Protein AF-A0A9D7HN03-F1 (afdb_monomer_lite)

pLDDT: mean 80.3, std 15.41, range [34.41, 98.56]

Secondary structure (DSSP, 8-state):
-----------PPPSS---GGG--S-HHHHHHHHHHHHHHHHHHHHHHTT--HHHHHHHHHHHHHHHHHHHHHHHHHHHHTT--HHHHHHHHHHHHHHHHHHHHHHHHHTT-HHHHHHHHHHHHHHHHHHHIIIIIHHHHHHHHHHHTT--HHHHHHHHHHS--HHHHHHHHHHHHHHHHHHHHHHHHHHHHHHHHHHHHHHHHHHHHHHHHHHHHHHHHHHHHHHHHHHHHHHHHHHHHHHHHHHHHHHHHHHHHHHHTSPPPHHHHHHHHHHHHHHHHHHHHTTTT-S-HHHHHHHHHHHHHHHHHHHHH-

Organism: NCBI:txid2899263

Structure (mmCIF, N/CA/C/O backbone):
data_AF-A0A9D7HN03-F1
#
_entry.id   AF-A0A9D7HN03-F1
#
loop_
_atom_site.group_PDB
_atom_site.id
_atom_site.type_symbol
_atom_site.label_atom_id
_atom_site.label_alt_id
_atom_site.label_comp_id
_atom_site.label_asym_id
_atom_site.label_entity_id
_atom_site.label_seq_id
_atom_site.pdbx_PDB_ins_code
_atom_site.Cartn_x
_atom_site.Cartn_y
_atom_site.Cartn_z
_atom_site.occupancy
_atom_site.B_iso_or_equiv
_atom_site.auth_seq_id
_atom_site.auth_comp_id
_atom_site.auth_asym_id
_atom_site.auth_atom_id
_atom_site.pdbx_PDB_model_num
ATOM 1 N N . MET A 1 1 ? -42.112 -11.443 -7.209 1.00 35.66 1 MET A N 1
ATOM 2 C CA . MET A 1 1 ? -41.320 -10.958 -8.358 1.00 35.66 1 MET A CA 1
ATOM 3 C C . MET A 1 1 ? -40.050 -10.362 -7.799 1.00 35.66 1 MET A C 1
ATOM 5 O O . MET A 1 1 ? -40.127 -9.492 -6.946 1.00 35.66 1 MET A O 1
ATOM 9 N N . ASN A 1 2 ? -38.929 -10.961 -8.185 1.00 34.41 2 ASN A N 1
ATOM 10 C CA . ASN A 1 2 ? -37.586 -10.721 -7.679 1.00 34.41 2 ASN A CA 1
ATOM 11 C C . ASN A 1 2 ? -37.037 -9.453 -8.351 1.00 34.41 2 ASN A C 1
ATOM 13 O O . ASN A 1 2 ? -36.753 -9.482 -9.546 1.00 34.41 2 ASN A O 1
ATOM 17 N N . THR A 1 3 ? -36.929 -8.340 -7.631 1.00 37.81 3 THR A N 1
ATOM 18 C CA . THR A 1 3 ? -36.151 -7.180 -8.083 1.00 37.81 3 THR A CA 1
ATOM 19 C C . THR A 1 3 ? -34.720 -7.394 -7.618 1.00 37.81 3 THR A C 1
ATOM 21 O O . THR A 1 3 ? -34.395 -7.216 -6.447 1.00 37.81 3 THR A O 1
ATOM 24 N N . ALA A 1 4 ? -33.888 -7.859 -8.546 1.00 43.12 4 ALA A N 1
ATOM 25 C CA . ALA A 1 4 ? -32.454 -7.972 -8.364 1.00 43.12 4 ALA A CA 1
ATOM 26 C C . ALA A 1 4 ? -31.870 -6.581 -8.073 1.00 43.12 4 ALA A C 1
ATOM 28 O O . ALA A 1 4 ? -31.893 -5.703 -8.934 1.00 43.12 4 ALA A O 1
ATOM 29 N N . LEU A 1 5 ? -31.352 -6.394 -6.858 1.00 40.12 5 LEU A N 1
ATOM 30 C CA . LEU A 1 5 ? -30.328 -5.394 -6.596 1.00 40.12 5 LEU A CA 1
ATOM 31 C C . LEU A 1 5 ? -29.078 -5.845 -7.354 1.00 40.12 5 LEU A C 1
ATOM 33 O O . LEU A 1 5 ? -28.374 -6.755 -6.918 1.00 40.12 5 LEU A O 1
ATOM 37 N N . ALA A 1 6 ? -28.842 -5.245 -8.518 1.00 42.00 6 ALA A N 1
ATOM 38 C CA . ALA A 1 6 ? -27.512 -5.222 -9.096 1.00 42.00 6 ALA A CA 1
ATOM 39 C C . ALA A 1 6 ? -26.631 -4.448 -8.109 1.00 42.00 6 ALA A C 1
ATOM 41 O O . ALA A 1 6 ? -26.836 -3.256 -7.894 1.00 42.00 6 ALA A O 1
ATOM 42 N N . ALA A 1 7 ? -25.723 -5.158 -7.445 1.00 40.47 7 ALA A N 1
ATOM 43 C CA . ALA A 1 7 ? -24.644 -4.533 -6.707 1.00 40.47 7 ALA A CA 1
ATOM 44 C C . ALA A 1 7 ? -23.812 -3.742 -7.723 1.00 40.47 7 ALA A C 1
ATOM 46 O O . ALA A 1 7 ? -23.195 -4.329 -8.611 1.00 40.47 7 ALA A O 1
ATOM 47 N N . GLU A 1 8 ? -23.856 -2.416 -7.638 1.00 41.59 8 GLU A N 1
ATOM 48 C CA . GLU A 1 8 ? -22.875 -1.564 -8.294 1.00 41.59 8 GLU A CA 1
ATOM 49 C C . GLU A 1 8 ? -21.508 -1.954 -7.727 1.00 41.59 8 GLU A C 1
ATOM 51 O O . GLU A 1 8 ? -21.234 -1.787 -6.540 1.00 41.59 8 GLU A O 1
ATOM 56 N N . GLN A 1 9 ? -20.684 -2.572 -8.569 1.00 44.31 9 GLN A N 1
ATOM 57 C CA . GLN A 1 9 ? -19.290 -2.846 -8.268 1.00 44.31 9 GLN A CA 1
ATOM 58 C C . GLN A 1 9 ? -18.609 -1.479 -8.108 1.00 44.31 9 GLN A C 1
ATOM 60 O O . GLN A 1 9 ? -18.357 -0.794 -9.098 1.00 44.31 9 GLN A O 1
ATOM 65 N N . GLU A 1 10 ? -18.377 -1.034 -6.872 1.00 44.69 10 GLU A N 1
ATOM 66 C CA . GLU A 1 10 ? -17.529 0.128 -6.603 1.00 44.69 10 GLU A CA 1
ATOM 67 C C . GLU A 1 10 ? -16.172 -0.123 -7.274 1.00 44.69 10 GLU A C 1
ATOM 69 O O . GLU A 1 10 ? -15.434 -1.032 -6.892 1.00 44.69 10 GLU A O 1
ATOM 74 N N . CYS A 1 11 ? -15.862 0.644 -8.322 1.00 48.09 11 CYS A N 1
ATOM 75 C CA . CYS A 1 11 ? -14.569 0.600 -8.992 1.00 48.09 11 CYS A CA 1
ATOM 76 C C . CYS A 1 11 ? -13.528 1.182 -8.033 1.00 48.09 11 CYS A C 1
ATOM 78 O O . CYS A 1 11 ? -13.332 2.396 -7.961 1.00 48.09 11 CYS A O 1
ATOM 80 N N . VAL A 1 12 ? -12.916 0.317 -7.228 1.00 55.59 12 VAL A N 1
ATOM 81 C CA . VAL A 1 12 ? -11.896 0.720 -6.261 1.00 55.59 12 VAL A CA 1
ATOM 82 C C . VAL A 1 12 ? -10.645 1.169 -7.027 1.00 55.59 12 VAL A C 1
ATOM 84 O O . VAL A 1 12 ? -10.217 0.447 -7.926 1.00 55.59 12 VAL A O 1
ATOM 87 N N . PRO A 1 13 ? -10.049 2.332 -6.695 1.00 70.06 13 PRO A N 1
ATOM 88 C CA . PRO A 1 13 ? -8.911 2.856 -7.438 1.00 70.06 13 PRO A CA 1
ATOM 89 C C . PRO A 1 13 ? -7.694 1.927 -7.392 1.00 70.06 13 PRO A C 1
ATOM 91 O O . PRO A 1 13 ? -7.391 1.318 -6.355 1.00 70.06 13 PRO A O 1
ATOM 94 N N . ASP A 1 14 ? -6.975 1.892 -8.510 1.00 83.81 14 ASP A N 1
ATOM 95 C CA . ASP A 1 14 ? -5.692 1.214 -8.658 1.00 83.81 14 ASP A CA 1
ATOM 96 C C . ASP A 1 14 ? -4.644 1.739 -7.671 1.00 83.81 14 ASP A C 1
ATOM 98 O O . ASP A 1 14 ? -4.638 2.912 -7.288 1.00 83.81 14 ASP A O 1
ATOM 102 N N . VAL A 1 15 ? -3.730 0.857 -7.260 1.0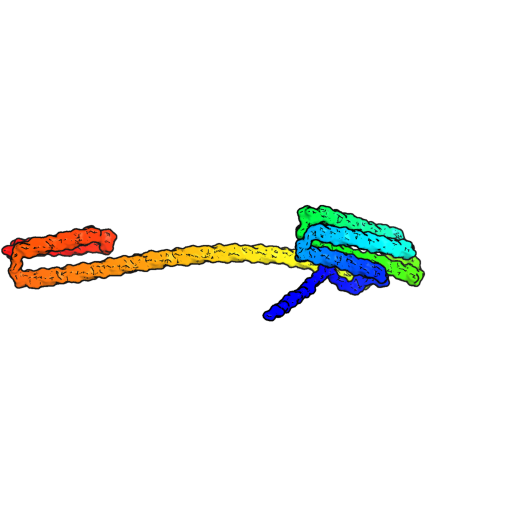0 84.00 15 VAL A N 1
ATOM 103 C CA . VAL A 1 15 ? -2.620 1.228 -6.366 1.00 84.00 15 VAL A CA 1
ATOM 104 C C . VAL A 1 15 ? -1.512 1.970 -7.114 1.00 84.00 15 VAL A C 1
ATOM 106 O O . VAL A 1 15 ? -0.826 2.799 -6.520 1.00 84.00 15 VAL A O 1
ATOM 109 N N . PHE A 1 16 ? -1.370 1.716 -8.415 1.00 86.00 16 PHE A N 1
ATOM 110 C CA . PHE A 1 16 ? -0.526 2.451 -9.344 1.00 86.00 16 PHE A CA 1
ATOM 111 C C . PHE A 1 16 ? -1.404 2.994 -10.475 1.00 86.00 16 PHE A C 1
ATOM 113 O O . PHE A 1 16 ? -1.939 2.236 -11.282 1.00 86.00 16 PHE A O 1
ATOM 120 N N . VAL A 1 17 ? -1.513 4.320 -10.567 1.00 87.56 17 VAL A N 1
ATOM 121 C CA . VAL A 1 17 ? -2.285 4.993 -11.620 1.00 87.56 17 VAL A CA 1
ATOM 122 C C . VAL A 1 17 ? -1.356 5.400 -12.763 1.00 87.56 17 VAL A C 1
ATOM 124 O O . VAL A 1 17 ? -0.452 6.220 -12.573 1.00 87.56 17 VAL A O 1
ATOM 127 N N . TRP A 1 18 ? -1.584 4.839 -13.954 1.00 87.31 18 TRP A N 1
ATOM 128 C CA . TRP A 1 18 ? -0.832 5.210 -15.153 1.00 87.31 18 TRP A CA 1
ATOM 129 C C . TRP A 1 18 ? -1.060 6.676 -15.536 1.00 87.31 18 TRP A C 1
ATOM 131 O O . TRP A 1 18 ? -2.129 7.251 -15.328 1.00 87.31 18 TRP A O 1
ATOM 141 N N . SER A 1 19 ? -0.050 7.292 -16.144 1.00 83.75 19 SER A N 1
ATOM 142 C CA . SER A 1 19 ? -0.164 8.624 -16.732 1.00 83.75 19 SER A CA 1
ATOM 143 C C . SER A 1 19 ? 0.849 8.795 -17.858 1.00 83.75 19 SER A C 1
ATOM 145 O O . SER A 1 19 ? 1.905 8.172 -17.839 1.00 83.75 19 SER A O 1
ATOM 147 N N . ALA A 1 20 ? 0.562 9.704 -18.792 1.00 82.19 20 ALA A N 1
ATOM 148 C CA . ALA A 1 20 ? 1.375 9.927 -19.992 1.00 82.19 20 ALA A CA 1
ATOM 149 C C . ALA A 1 20 ? 2.851 10.294 -19.726 1.00 82.19 20 ALA A C 1
ATOM 151 O O . ALA A 1 20 ? 3.668 10.238 -20.633 1.00 82.19 20 ALA A O 1
ATOM 152 N N . LYS A 1 21 ? 3.214 10.670 -18.492 1.00 84.06 21 LYS A N 1
ATOM 153 C CA . LYS A 1 21 ? 4.609 10.939 -18.102 1.00 84.06 21 LYS A CA 1
ATOM 154 C C . LYS A 1 21 ? 5.490 9.680 -18.077 1.00 84.06 21 LYS A C 1
ATOM 156 O O . LYS A 1 21 ? 6.704 9.813 -18.072 1.00 84.06 21 LYS A O 1
ATOM 161 N N . TYR A 1 22 ? 4.887 8.492 -18.014 1.00 83.50 22 TYR A N 1
ATOM 162 C CA . TYR A 1 22 ? 5.598 7.211 -18.031 1.00 83.50 22 TYR A CA 1
ATOM 163 C C . TYR A 1 22 ? 5.861 6.691 -19.452 1.00 83.50 22 TYR A C 1
ATOM 165 O O . TYR A 1 22 ? 6.566 5.701 -19.610 1.00 83.50 22 TYR A O 1
ATOM 173 N N . GLU A 1 23 ? 5.322 7.363 -20.473 1.00 89.31 23 GLU A N 1
ATOM 174 C CA . GLU A 1 23 ? 5.538 7.012 -21.876 1.00 89.31 23 GLU A CA 1
ATOM 175 C C . GLU A 1 23 ? 6.944 7.459 -22.300 1.00 89.31 23 GLU A C 1
ATOM 177 O O . GLU A 1 23 ? 7.292 8.644 -22.253 1.00 89.31 23 GLU A O 1
ATOM 182 N N . THR A 1 24 ? 7.764 6.501 -22.707 1.00 89.12 24 THR A N 1
ATOM 183 C CA . THR A 1 24 ? 9.130 6.684 -23.214 1.00 89.12 24 THR A CA 1
ATOM 184 C C . THR A 1 24 ? 9.140 7.073 -24.698 1.00 89.12 24 THR A C 1
ATOM 186 O O . THR A 1 24 ? 10.108 7.652 -25.212 1.00 89.12 24 THR A O 1
ATOM 189 N N . GLY A 1 25 ? 8.043 6.777 -25.404 1.00 91.56 25 GLY A N 1
ATOM 190 C CA . GLY A 1 25 ? 7.924 6.929 -26.850 1.00 91.56 25 GLY A CA 1
ATOM 191 C C . GLY A 1 25 ? 8.517 5.752 -27.628 1.00 91.56 25 GLY A C 1
ATOM 192 O O . GLY A 1 25 ? 8.661 5.850 -28.847 1.00 91.56 25 GLY A O 1
ATOM 193 N N . ILE A 1 26 ? 8.872 4.659 -26.945 1.00 95.44 26 ILE A N 1
ATOM 194 C CA . ILE A 1 26 ? 9.254 3.381 -27.545 1.00 95.44 26 ILE A CA 1
ATOM 195 C C . ILE A 1 26 ? 8.106 2.399 -27.286 1.00 95.44 26 ILE A C 1
ATOM 197 O O . ILE A 1 26 ? 7.976 1.857 -26.194 1.00 95.44 26 ILE A O 1
ATOM 201 N N . GLU A 1 27 ? 7.297 2.132 -28.315 1.00 97.12 27 GLU A N 1
ATOM 202 C CA . GLU A 1 27 ? 6.018 1.405 -28.204 1.00 97.12 27 GLU A CA 1
ATOM 203 C C . GLU A 1 27 ? 6.118 0.065 -27.453 1.00 97.12 27 GLU A C 1
ATOM 205 O O . GLU A 1 27 ? 5.260 -0.259 -26.629 1.00 97.12 27 GLU A O 1
ATOM 210 N N . ILE A 1 28 ? 7.173 -0.717 -27.708 1.00 97.75 28 ILE A N 1
ATOM 211 C CA . ILE A 1 28 ? 7.367 -2.011 -27.040 1.00 97.75 28 ILE A CA 1
ATOM 212 C C . ILE A 1 28 ? 7.681 -1.858 -25.546 1.00 97.75 28 ILE A C 1
ATOM 214 O O . ILE A 1 28 ? 7.203 -2.660 -24.748 1.00 97.75 28 ILE A O 1
ATOM 218 N N . VAL A 1 29 ? 8.443 -0.830 -25.169 1.00 98.00 29 VAL A N 1
ATOM 219 C CA . VAL A 1 29 ? 8.794 -0.534 -23.772 1.00 98.00 29 VAL A CA 1
ATOM 220 C C . VAL A 1 29 ? 7.558 -0.027 -23.038 1.00 98.00 29 VAL A C 1
ATOM 222 O O . VAL A 1 29 ? 7.212 -0.553 -21.986 1.00 98.00 29 VAL A O 1
ATOM 225 N N . ASP A 1 30 ? 6.818 0.896 -23.650 1.00 97.62 30 ASP A N 1
ATOM 226 C CA . ASP A 1 30 ? 5.596 1.457 -23.075 1.00 97.62 30 ASP A CA 1
ATOM 227 C C . ASP A 1 30 ? 4.539 0.364 -22.842 1.00 97.62 30 ASP A C 1
ATOM 229 O O . ASP A 1 30 ? 3.993 0.234 -21.746 1.00 97.62 30 ASP A O 1
ATOM 233 N N . THR A 1 31 ? 4.336 -0.524 -23.822 1.00 98.31 31 THR A N 1
ATOM 234 C CA . THR A 1 31 ? 3.460 -1.702 -23.678 1.00 98.31 31 THR A CA 1
ATOM 235 C C . THR A 1 31 ? 3.901 -2.606 -22.522 1.00 98.31 31 THR A C 1
ATOM 237 O O . THR A 1 31 ? 3.072 -3.126 -21.770 1.00 98.31 31 THR A O 1
ATOM 240 N N . GLN A 1 32 ? 5.211 -2.799 -22.353 1.00 98.50 32 GLN A N 1
ATOM 241 C CA . GLN A 1 32 ? 5.744 -3.582 -21.243 1.00 98.50 32 GLN A CA 1
ATOM 242 C C . GLN A 1 32 ? 5.532 -2.879 -19.895 1.00 98.50 32 GLN A C 1
ATOM 244 O O . GLN A 1 32 ? 5.097 -3.530 -18.947 1.00 98.50 32 GLN A O 1
ATOM 249 N N . HIS A 1 33 ? 5.726 -1.566 -19.801 1.00 98.12 33 HIS A N 1
ATOM 250 C CA . HIS A 1 33 ? 5.445 -0.812 -18.579 1.00 98.12 33 HIS A CA 1
ATOM 251 C C . HIS A 1 33 ? 3.979 -0.913 -18.143 1.00 98.12 33 HIS A C 1
ATOM 253 O O . HIS A 1 33 ? 3.719 -1.143 -16.961 1.00 98.12 33 HIS A O 1
ATOM 259 N N . HIS A 1 34 ? 3.026 -0.823 -19.079 1.00 97.44 34 HIS A N 1
ATOM 260 C CA . HIS A 1 34 ? 1.604 -1.056 -18.786 1.00 97.44 34 HIS A CA 1
ATOM 261 C C . HIS A 1 34 ? 1.381 -2.445 -18.173 1.00 97.44 34 HIS A C 1
ATOM 263 O O . HIS A 1 34 ? 0.772 -2.558 -17.112 1.00 97.44 34 HIS A O 1
ATOM 269 N N . GLY A 1 35 ? 1.964 -3.494 -18.763 1.00 97.81 35 GLY A N 1
ATOM 270 C CA . GLY A 1 35 ? 1.858 -4.854 -18.221 1.00 97.81 35 GLY A CA 1
ATOM 271 C C . GLY A 1 35 ? 2.458 -5.015 -16.816 1.00 97.81 35 GLY A C 1
ATOM 272 O O . GLY A 1 35 ? 1.900 -5.729 -15.981 1.00 97.81 35 GLY A O 1
ATOM 273 N N . LEU A 1 36 ? 3.563 -4.324 -16.510 1.00 98.12 36 LEU A N 1
ATOM 274 C CA . LEU A 1 36 ? 4.136 -4.296 -15.158 1.00 98.12 36 LEU A CA 1
ATOM 275 C C . LEU A 1 36 ? 3.196 -3.614 -14.158 1.00 98.12 36 LEU A C 1
ATOM 277 O O . LEU A 1 36 ? 2.993 -4.124 -13.052 1.00 98.12 36 LEU A O 1
ATOM 281 N N . VAL A 1 37 ? 2.605 -2.484 -14.548 1.00 95.56 37 VAL A N 1
ATOM 282 C CA . VAL A 1 37 ? 1.638 -1.745 -13.727 1.00 95.56 37 VAL A CA 1
ATOM 283 C C . VAL A 1 37 ? 0.384 -2.579 -13.469 1.00 95.56 37 VAL A C 1
ATOM 285 O O . VAL A 1 37 ? -0.048 -2.673 -12.319 1.00 95.56 37 VAL A O 1
ATOM 288 N N . ASP A 1 38 ? -0.135 -3.271 -14.481 1.00 97.06 38 ASP A N 1
ATOM 289 C CA . ASP A 1 38 ? -1.279 -4.176 -14.345 1.00 97.06 38 ASP A CA 1
ATOM 290 C C . ASP A 1 38 ? -1.000 -5.306 -13.344 1.00 97.06 38 ASP A C 1
ATOM 292 O O . ASP A 1 38 ? -1.830 -5.612 -12.481 1.00 97.06 38 ASP A O 1
ATOM 296 N N . LEU A 1 39 ? 0.194 -5.905 -13.396 1.00 97.44 39 LEU A N 1
ATOM 297 C CA . LEU A 1 39 ? 0.605 -6.943 -12.447 1.00 97.44 39 LEU A CA 1
ATOM 298 C C . LEU A 1 39 ? 0.719 -6.395 -11.017 1.00 97.44 39 LEU A C 1
ATOM 300 O O . LEU A 1 39 ? 0.250 -7.040 -10.077 1.00 97.44 39 LEU A O 1
ATOM 304 N N . ILE A 1 40 ? 1.264 -5.188 -10.834 1.00 94.88 40 ILE A N 1
ATOM 305 C CA . ILE A 1 40 ? 1.323 -4.517 -9.524 1.00 94.88 40 ILE A CA 1
ATOM 306 C C . ILE A 1 40 ? -0.088 -4.221 -8.993 1.00 94.88 40 ILE A C 1
ATOM 308 O O . ILE A 1 40 ? -0.383 -4.492 -7.823 1.00 94.88 40 ILE A O 1
ATOM 312 N N . ASN A 1 41 ? -0.991 -3.734 -9.844 1.00 93.88 41 ASN A N 1
ATOM 313 C CA . ASN A 1 41 ? -2.383 -3.473 -9.479 1.00 93.88 41 ASN A CA 1
ATOM 314 C C . ASN A 1 41 ? -3.133 -4.755 -9.102 1.00 93.88 41 ASN A C 1
ATOM 316 O O . ASN A 1 41 ? -3.893 -4.782 -8.125 1.00 93.88 41 ASN A O 1
ATOM 320 N N . ARG A 1 42 ? -2.847 -5.862 -9.792 1.00 94.25 42 ARG A N 1
ATOM 321 C CA . ARG A 1 42 ? -3.385 -7.182 -9.456 1.00 94.25 42 ARG A CA 1
ATOM 322 C C . ARG A 1 42 ? -2.895 -7.680 -8.095 1.00 94.25 42 ARG A C 1
ATOM 324 O O . ARG A 1 42 ? -3.702 -8.225 -7.345 1.00 94.25 42 ARG A O 1
ATOM 331 N N . ILE A 1 43 ? -1.635 -7.436 -7.715 1.00 91.69 43 ILE A N 1
ATOM 332 C CA . ILE A 1 43 ? -1.139 -7.723 -6.351 1.00 91.69 43 ILE A CA 1
ATOM 333 C C . ILE A 1 43 ? -1.942 -6.928 -5.309 1.00 91.69 43 ILE A C 1
ATOM 335 O O . ILE A 1 43 ? -2.360 -7.484 -4.291 1.00 91.69 43 ILE A O 1
ATOM 339 N N . GLY A 1 44 ? -2.198 -5.642 -5.572 1.00 89.38 44 GLY A N 1
ATOM 340 C CA . GLY A 1 44 ? -3.026 -4.792 -4.710 1.00 89.38 44 GLY A CA 1
ATOM 341 C C . GLY A 1 44 ? -4.456 -5.316 -4.551 1.00 89.38 44 GLY A C 1
ATOM 342 O O . GLY A 1 44 ? -5.001 -5.316 -3.446 1.00 89.38 44 GLY A O 1
ATOM 343 N N . THR A 1 45 ? -5.040 -5.824 -5.634 1.00 90.06 45 THR A N 1
ATOM 344 C CA . THR A 1 45 ? -6.380 -6.433 -5.637 1.00 90.06 45 THR A CA 1
ATOM 345 C C . THR A 1 45 ? -6.413 -7.726 -4.825 1.00 90.06 45 THR A C 1
ATOM 347 O O . THR A 1 45 ? -7.221 -7.850 -3.907 1.00 90.06 45 THR A O 1
ATOM 350 N N . VAL A 1 46 ? -5.469 -8.640 -5.073 1.00 88.19 46 VAL A N 1
ATOM 351 C CA . VAL A 1 46 ? -5.320 -9.907 -4.333 1.00 88.19 46 VAL A CA 1
ATOM 352 C C . VAL A 1 46 ? -5.187 -9.668 -2.826 1.00 88.19 46 VAL A C 1
ATOM 354 O O . VAL A 1 46 ? -5.785 -10.391 -2.028 1.00 88.19 46 VAL A O 1
ATOM 357 N N . HIS A 1 47 ? -4.441 -8.632 -2.426 1.00 83.50 47 HIS A N 1
ATOM 358 C CA . HIS A 1 47 ? -4.334 -8.236 -1.023 1.00 83.50 47 HIS A CA 1
ATOM 359 C C . HIS A 1 47 ? -5.684 -7.813 -0.438 1.00 83.50 47 HIS A C 1
ATOM 361 O O . HIS A 1 47 ? -6.073 -8.283 0.632 1.00 83.50 47 HIS A O 1
ATOM 367 N N . ARG A 1 48 ? -6.383 -6.917 -1.141 1.00 84.50 48 ARG A N 1
ATOM 368 C CA . ARG A 1 48 ? -7.636 -6.301 -0.696 1.00 84.50 48 ARG A CA 1
ATOM 369 C C . ARG A 1 48 ? -8.758 -7.321 -0.543 1.00 84.50 48 ARG A C 1
ATOM 371 O O . ARG A 1 48 ? -9.521 -7.247 0.413 1.00 84.50 48 ARG A O 1
ATOM 378 N N . GLU A 1 49 ? -8.827 -8.282 -1.457 1.00 86.38 49 GLU A N 1
ATOM 379 C CA . GLU A 1 49 ? -9.805 -9.373 -1.435 1.00 86.38 49 GLU A CA 1
ATOM 380 C C . GLU A 1 49 ? -9.466 -10.466 -0.409 1.00 86.38 49 GLU A C 1
ATOM 382 O O . GLU A 1 49 ? -10.210 -11.435 -0.273 1.00 86.38 49 GLU A O 1
ATOM 387 N N . ALA A 1 50 ? -8.350 -10.323 0.321 1.00 83.19 50 ALA A N 1
ATOM 388 C CA . ALA A 1 50 ? -7.832 -11.327 1.245 1.00 83.19 50 ALA A CA 1
ATOM 389 C C . ALA A 1 50 ? -7.728 -12.721 0.596 1.00 83.19 50 ALA A C 1
ATOM 391 O O . ALA A 1 50 ? -8.017 -13.741 1.231 1.00 83.19 50 ALA A O 1
ATOM 392 N N . ALA A 1 51 ? -7.327 -12.762 -0.680 1.00 83.88 51 ALA A N 1
ATOM 393 C CA . ALA A 1 51 ? -7.249 -14.006 -1.427 1.00 83.88 51 ALA A CA 1
ATOM 394 C C . ALA A 1 51 ? -6.157 -14.936 -0.851 1.00 83.88 51 ALA A C 1
ATOM 396 O O . ALA A 1 51 ? -5.267 -14.491 -0.114 1.00 83.88 51 ALA A O 1
ATOM 397 N N . PRO A 1 52 ? -6.189 -16.241 -1.181 1.00 85.56 52 PRO A N 1
ATOM 398 C CA . PRO A 1 52 ? -5.195 -17.190 -0.696 1.00 85.56 52 PRO A CA 1
ATOM 399 C C . PRO A 1 52 ? -3.764 -16.773 -1.052 1.00 85.56 52 PRO A C 1
ATOM 401 O O . PRO A 1 52 ? -3.497 -16.300 -2.156 1.00 85.56 52 PRO A O 1
ATOM 404 N N . VAL A 1 53 ? -2.821 -17.035 -0.143 1.00 84.56 53 VAL A N 1
ATOM 405 C CA . VAL A 1 53 ? -1.394 -16.697 -0.316 1.00 84.56 53 VAL A CA 1
ATOM 406 C C . VAL A 1 53 ? -0.811 -17.300 -1.598 1.00 84.56 53 VAL A C 1
ATOM 408 O O . VAL A 1 53 ? -0.004 -16.656 -2.256 1.00 84.56 53 VAL A O 1
ATOM 411 N N . SER A 1 54 ? -1.278 -18.477 -2.016 1.00 88.25 54 SER A N 1
ATOM 412 C CA . SER A 1 54 ? -0.855 -19.110 -3.271 1.00 88.25 54 SER A CA 1
ATOM 413 C C . SER A 1 54 ? -1.167 -18.267 -4.513 1.00 88.25 54 SER A C 1
ATOM 415 O O . SER A 1 54 ? -0.414 -18.296 -5.480 1.00 88.25 54 SER A O 1
ATOM 417 N N . VAL A 1 55 ? -2.266 -17.503 -4.498 1.00 89.88 55 VAL A N 1
ATOM 418 C CA . VAL A 1 55 ? -2.624 -16.593 -5.598 1.00 89.88 55 VAL A CA 1
ATOM 419 C C . VAL A 1 55 ? -1.659 -15.413 -5.625 1.00 89.88 55 VAL A C 1
ATOM 421 O O . VAL A 1 55 ? -1.181 -15.034 -6.689 1.00 89.88 55 VAL A O 1
ATOM 424 N N . LEU A 1 56 ? -1.321 -14.864 -4.456 1.00 89.31 56 LEU A N 1
ATOM 425 C CA . LEU A 1 56 ? -0.317 -13.810 -4.336 1.00 89.31 56 LEU A CA 1
ATOM 426 C C . LEU A 1 56 ? 1.057 -14.279 -4.835 1.00 89.31 56 LEU A C 1
ATOM 428 O O . LEU A 1 56 ? 1.698 -13.565 -5.600 1.00 89.31 56 LEU A O 1
ATOM 432 N N . GLU A 1 57 ? 1.496 -15.472 -4.431 1.00 89.06 57 GLU A N 1
ATOM 433 C CA . GLU A 1 57 ? 2.760 -16.059 -4.892 1.00 89.06 57 GLU A CA 1
ATOM 434 C C . GLU A 1 57 ? 2.786 -16.214 -6.414 1.00 89.06 57 GLU A C 1
ATOM 436 O O . GLU A 1 57 ? 3.772 -15.838 -7.045 1.00 89.06 57 GLU A O 1
ATOM 441 N N . GLN A 1 58 ? 1.684 -16.680 -7.010 1.00 92.31 58 GLN A N 1
ATOM 442 C CA . GLN A 1 58 ? 1.572 -16.809 -8.458 1.00 92.31 58 GLN A CA 1
ATOM 443 C C . GLN A 1 58 ? 1.715 -15.454 -9.167 1.00 92.31 58 GLN A C 1
ATOM 445 O O . GLN A 1 58 ? 2.483 -15.345 -10.119 1.00 92.31 58 GLN A O 1
ATOM 450 N N . VAL A 1 59 ? 1.023 -14.409 -8.700 1.00 94.19 59 VAL A N 1
ATOM 451 C CA . VAL A 1 59 ? 1.122 -13.076 -9.322 1.00 94.19 59 VAL A CA 1
ATOM 452 C C . VAL A 1 59 ? 2.527 -12.486 -9.155 1.00 94.19 59 VAL A C 1
ATOM 454 O O . VAL A 1 59 ? 3.029 -11.830 -10.063 1.00 94.19 59 VAL A O 1
ATOM 457 N N . LEU A 1 60 ? 3.200 -12.745 -8.030 1.00 92.88 60 LEU A N 1
ATOM 458 C CA . LEU A 1 60 ? 4.592 -12.329 -7.829 1.00 92.88 60 LEU A CA 1
ATOM 459 C C . LEU A 1 60 ? 5.565 -13.062 -8.760 1.00 92.88 60 LEU A C 1
ATOM 461 O O . LEU A 1 60 ? 6.524 -12.454 -9.236 1.00 92.88 60 LEU A O 1
ATOM 465 N N . ASP A 1 61 ? 5.322 -14.343 -9.036 1.00 93.19 61 ASP A N 1
ATOM 466 C CA . ASP A 1 61 ? 6.112 -15.119 -9.993 1.00 93.19 61 ASP A CA 1
ATOM 467 C C . ASP A 1 61 ? 5.891 -14.634 -11.432 1.00 93.19 61 ASP A C 1
ATOM 469 O O . ASP A 1 61 ? 6.858 -14.489 -12.184 1.00 93.19 61 ASP A O 1
ATOM 473 N N . GLU A 1 62 ? 4.643 -14.312 -11.788 1.00 96.50 62 GLU A N 1
ATOM 474 C CA . GLU A 1 62 ? 4.288 -13.676 -13.061 1.00 96.50 62 GLU A CA 1
ATOM 475 C C . GLU A 1 62 ? 4.988 -12.314 -13.209 1.00 96.50 62 GLU A C 1
ATOM 477 O O . GLU A 1 62 ? 5.647 -12.079 -14.221 1.00 96.50 62 GLU A O 1
ATOM 482 N N . LEU A 1 63 ? 4.951 -11.459 -12.177 1.00 97.06 63 LEU A N 1
ATOM 483 C CA . LEU A 1 63 ? 5.662 -10.174 -12.153 1.00 97.06 63 LEU A CA 1
ATOM 484 C C . LEU A 1 63 ? 7.172 -10.348 -12.334 1.00 97.06 63 LEU A C 1
ATOM 486 O O . LEU A 1 63 ? 7.783 -9.651 -13.141 1.00 97.06 63 LEU A O 1
ATOM 490 N N . ALA A 1 64 ? 7.787 -11.281 -11.606 1.00 95.44 64 ALA A N 1
ATOM 491 C CA . ALA A 1 64 ? 9.224 -11.517 -11.696 1.00 95.44 64 ALA A CA 1
ATOM 492 C C . ALA A 1 64 ? 9.646 -12.037 -13.079 1.00 95.44 64 ALA A C 1
ATOM 494 O O . ALA A 1 64 ? 10.732 -11.703 -13.553 1.00 95.44 64 ALA A O 1
ATOM 495 N N . ALA A 1 65 ? 8.822 -12.871 -13.719 1.00 96.88 65 ALA A N 1
ATOM 496 C CA . ALA A 1 65 ? 9.070 -13.338 -15.079 1.00 96.88 65 ALA A CA 1
ATOM 497 C C . ALA A 1 65 ? 8.931 -12.197 -16.090 1.00 96.88 65 ALA A C 1
ATOM 499 O O . ALA A 1 65 ? 9.863 -11.949 -16.851 1.00 96.88 65 ALA A O 1
ATOM 500 N N . TYR A 1 66 ? 7.829 -11.455 -16.017 1.00 98.25 66 TYR A N 1
ATOM 501 C CA . TYR A 1 66 ? 7.542 -10.356 -16.929 1.00 98.25 66 TYR A CA 1
ATOM 502 C C . TYR A 1 66 ? 8.588 -9.235 -16.839 1.00 98.25 66 TYR A C 1
ATOM 504 O O . TYR A 1 66 ? 9.057 -8.740 -17.860 1.00 98.25 66 TYR A O 1
ATOM 512 N N . ALA A 1 67 ? 9.040 -8.897 -15.625 1.00 97.69 67 ALA A N 1
ATOM 513 C CA . ALA A 1 67 ? 10.116 -7.931 -15.419 1.00 97.69 67 ALA A CA 1
ATOM 514 C C . ALA A 1 67 ? 11.432 -8.377 -16.071 1.00 97.69 67 ALA A C 1
ATOM 516 O O . ALA A 1 67 ? 12.108 -7.566 -16.694 1.00 97.69 67 ALA A O 1
ATOM 517 N N . ARG A 1 68 ? 11.795 -9.666 -15.991 1.00 97.75 68 ARG A N 1
ATOM 518 C CA . ARG A 1 68 ? 13.004 -10.176 -16.663 1.00 97.75 68 ARG A CA 1
ATOM 519 C C . ARG A 1 68 ? 12.923 -10.037 -18.181 1.00 97.75 68 ARG A C 1
ATOM 521 O O . ARG A 1 68 ? 13.919 -9.661 -18.793 1.00 97.75 68 ARG A O 1
ATOM 528 N N . ASP A 1 69 ? 11.766 -10.320 -18.770 1.00 98.00 69 ASP A N 1
ATOM 529 C CA . ASP A 1 69 ? 11.565 -10.216 -20.219 1.00 98.00 69 ASP A CA 1
ATOM 530 C C . ASP A 1 69 ? 11.582 -8.754 -20.694 1.00 98.00 69 ASP A C 1
ATOM 532 O O . ASP A 1 69 ? 12.180 -8.429 -21.727 1.00 98.00 69 ASP A O 1
ATOM 536 N N . HIS A 1 70 ? 10.984 -7.858 -19.907 1.00 98.56 70 HIS A N 1
ATOM 537 C CA . HIS A 1 70 ? 11.060 -6.41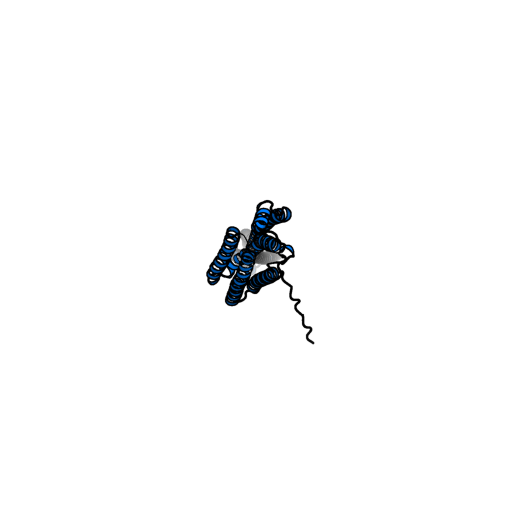6 -20.118 1.00 98.56 70 HIS A CA 1
ATOM 538 C C . HIS A 1 70 ? 12.511 -5.914 -20.051 1.00 98.56 70 HIS A C 1
ATOM 540 O O . HIS A 1 70 ? 13.020 -5.370 -21.029 1.00 98.56 70 HIS A O 1
ATOM 546 N N . PHE A 1 71 ? 13.239 -6.226 -18.978 1.00 98.56 71 PHE A N 1
ATOM 547 C CA . PHE A 1 71 ? 14.644 -5.840 -18.832 1.00 98.56 71 PHE A CA 1
ATOM 548 C C . PHE A 1 71 ? 15.529 -6.384 -19.957 1.00 98.56 71 PHE A C 1
ATOM 550 O O . PHE A 1 71 ? 16.390 -5.672 -20.467 1.00 98.56 71 PHE A O 1
ATOM 557 N N . ALA A 1 72 ? 15.305 -7.625 -20.400 1.00 98.38 72 ALA A N 1
ATOM 558 C CA . ALA A 1 72 ? 16.026 -8.193 -21.538 1.00 98.38 72 ALA A CA 1
ATOM 559 C C . ALA A 1 72 ? 15.733 -7.445 -22.852 1.00 98.38 72 ALA A C 1
ATOM 561 O O . ALA A 1 72 ? 16.601 -7.352 -23.726 1.00 98.38 72 ALA A O 1
ATOM 562 N N . THR A 1 73 ? 14.522 -6.903 -23.001 1.00 98.50 73 THR A N 1
ATOM 563 C CA . THR A 1 73 ? 14.150 -6.061 -24.143 1.00 98.50 73 THR A CA 1
ATOM 564 C C . THR A 1 73 ? 14.949 -4.764 -24.136 1.00 98.50 73 THR A C 1
ATOM 566 O O . THR A 1 73 ? 15.569 -4.439 -25.146 1.00 98.50 73 THR A O 1
ATOM 569 N N . GLU A 1 74 ? 15.021 -4.077 -23.002 1.00 98.44 74 GLU A N 1
ATOM 570 C CA . GLU A 1 74 ? 15.786 -2.834 -22.871 1.00 98.44 74 GLU A CA 1
ATOM 571 C C . GLU A 1 74 ? 17.288 -3.044 -23.032 1.00 98.44 74 GLU A C 1
ATOM 573 O O . GLU A 1 74 ? 17.947 -2.296 -23.751 1.00 98.44 74 GLU A O 1
ATOM 578 N N . HIS A 1 75 ? 17.837 -4.108 -22.439 1.00 98.31 75 HIS A N 1
ATOM 579 C CA . HIS A 1 75 ? 19.251 -4.464 -22.598 1.00 98.31 75 HIS A CA 1
ATOM 580 C C . HIS A 1 75 ? 19.617 -4.641 -24.068 1.00 98.31 75 HIS A C 1
ATOM 582 O O . HIS A 1 75 ? 20.660 -4.162 -24.516 1.00 98.31 75 HIS A O 1
ATOM 588 N N . ARG A 1 76 ? 18.738 -5.294 -24.833 1.00 98.25 76 ARG A N 1
ATOM 589 C CA . ARG A 1 76 ? 18.903 -5.460 -26.275 1.00 98.25 76 ARG A CA 1
ATOM 590 C C . ARG A 1 76 ? 18.810 -4.127 -27.013 1.00 98.25 76 ARG A C 1
ATOM 592 O O . ARG A 1 76 ? 19.680 -3.872 -27.836 1.00 98.25 76 ARG A O 1
ATOM 599 N N . LEU A 1 77 ? 17.835 -3.273 -26.695 1.00 97.75 77 LEU A N 1
ATOM 600 C CA . LEU A 1 77 ? 17.708 -1.943 -27.306 1.00 97.75 77 LEU A CA 1
ATOM 601 C C . LEU A 1 77 ? 18.963 -1.091 -27.076 1.00 97.75 77 LEU A C 1
ATOM 603 O O . LEU A 1 77 ? 19.501 -0.519 -28.021 1.00 97.75 77 LEU A O 1
ATOM 607 N N . MET A 1 78 ? 19.472 -1.058 -25.842 1.00 97.06 78 MET A N 1
ATOM 608 C CA . MET A 1 78 ? 20.696 -0.329 -25.509 1.00 97.06 78 MET A CA 1
ATOM 609 C C . MET A 1 78 ? 21.920 -0.874 -26.253 1.00 97.06 78 MET A C 1
ATOM 611 O O . MET A 1 78 ? 22.739 -0.103 -26.754 1.00 97.06 78 MET A O 1
ATOM 615 N N . HIS A 1 79 ? 22.045 -2.201 -26.343 1.00 96.38 79 HIS A N 1
ATOM 616 C CA . HIS A 1 79 ? 23.150 -2.848 -27.044 1.00 96.38 79 HIS A CA 1
ATOM 617 C C . HIS A 1 79 ? 23.083 -2.623 -28.564 1.00 96.38 79 HIS A C 1
ATOM 619 O O . HIS A 1 79 ? 24.096 -2.319 -29.188 1.00 96.38 79 HIS A O 1
ATOM 625 N N . GLU A 1 80 ? 21.904 -2.754 -29.174 1.00 95.56 80 GLU A N 1
ATOM 626 C CA . GLU A 1 80 ? 21.687 -2.527 -30.610 1.00 95.56 80 GLU A CA 1
ATOM 627 C C . GLU A 1 80 ? 21.924 -1.064 -31.004 1.00 95.56 80 GLU A C 1
ATOM 629 O O . GLU A 1 80 ? 22.490 -0.801 -32.064 1.00 95.56 80 GLU A O 1
ATOM 634 N N . ALA A 1 81 ? 21.569 -0.117 -30.130 1.00 93.81 81 ALA A N 1
ATOM 635 C CA . ALA A 1 81 ? 21.878 1.301 -30.302 1.00 93.81 81 ALA A CA 1
ATOM 636 C C . ALA A 1 81 ? 23.356 1.644 -30.029 1.00 93.81 81 ALA A C 1
ATOM 638 O O . ALA A 1 81 ? 23.762 2.789 -30.216 1.00 93.81 81 ALA A O 1
ATOM 639 N N . GLY A 1 82 ? 24.173 0.686 -29.579 1.00 94.50 82 GLY A N 1
ATOM 640 C CA . GLY A 1 82 ? 25.588 0.913 -29.289 1.00 94.50 82 GLY A CA 1
ATOM 641 C C . GLY A 1 82 ? 25.821 1.937 -28.178 1.00 94.50 82 GLY A C 1
ATOM 642 O O . GLY A 1 82 ? 26.777 2.709 -28.261 1.00 94.50 82 GLY A O 1
ATOM 643 N N . LEU A 1 83 ? 24.942 1.980 -27.169 1.00 92.38 83 LEU A N 1
ATOM 644 C CA . LEU A 1 83 ? 25.090 2.901 -26.043 1.00 92.38 83 LEU A CA 1
ATOM 645 C C . LEU A 1 83 ? 26.369 2.623 -25.242 1.00 92.38 83 LEU A C 1
ATOM 647 O O . LEU A 1 83 ? 26.962 1.545 -25.295 1.00 92.38 83 LEU A O 1
ATOM 651 N N . ASP A 1 84 ? 26.788 3.619 -24.466 1.00 90.88 84 ASP A N 1
ATOM 652 C CA . ASP A 1 84 ? 28.000 3.537 -23.660 1.00 90.88 84 ASP A CA 1
ATOM 653 C C . ASP A 1 84 ? 27.967 2.381 -22.653 1.00 90.88 84 ASP A C 1
ATOM 655 O O . ASP A 1 84 ? 27.042 2.244 -21.856 1.00 90.88 84 ASP A O 1
ATOM 659 N N . GLN A 1 85 ? 29.033 1.581 -22.644 1.00 91.19 85 GLN A N 1
ATOM 660 C CA . GLN A 1 85 ? 29.078 0.348 -21.863 1.00 91.19 85 GLN A CA 1
ATOM 661 C C . GLN A 1 85 ? 28.980 0.569 -20.346 1.00 91.19 85 GLN A C 1
ATOM 663 O O . GLN A 1 85 ? 28.467 -0.308 -19.649 1.00 91.19 85 GLN A O 1
ATOM 668 N N . ALA A 1 86 ? 29.467 1.699 -19.818 1.00 87.81 86 ALA A N 1
ATOM 669 C CA . ALA A 1 86 ? 29.344 1.989 -18.390 1.00 87.81 86 ALA A CA 1
ATOM 670 C C . ALA A 1 86 ? 27.884 2.288 -18.031 1.00 87.81 86 ALA A C 1
ATOM 672 O O . ALA A 1 86 ? 27.364 1.694 -17.093 1.00 87.81 86 ALA A O 1
ATOM 673 N N . TYR A 1 87 ? 27.205 3.103 -18.846 1.00 87.88 87 TYR A N 1
ATOM 674 C CA . TYR A 1 87 ? 25.772 3.367 -18.694 1.00 87.88 87 TYR A CA 1
ATOM 675 C C . TYR A 1 87 ? 24.941 2.076 -18.754 1.00 87.88 87 TYR A C 1
ATOM 677 O O . TYR A 1 87 ? 24.148 1.808 -17.855 1.00 87.88 87 TYR A O 1
ATOM 685 N N . VAL A 1 88 ? 25.184 1.224 -19.758 1.00 94.00 88 VAL A N 1
ATOM 686 C CA . VAL A 1 88 ? 24.491 -0.071 -19.882 1.00 94.00 88 VAL A CA 1
ATOM 687 C C . VAL A 1 88 ? 24.740 -0.953 -18.659 1.00 94.00 88 VAL A C 1
ATOM 689 O O . VAL A 1 88 ? 23.817 -1.588 -18.155 1.00 94.00 88 VAL A O 1
ATOM 692 N N . SER A 1 89 ? 25.979 -1.002 -18.164 1.00 91.75 89 SER A N 1
ATOM 693 C CA . SER A 1 89 ? 26.327 -1.801 -16.986 1.00 91.75 89 SER A CA 1
ATOM 694 C C . SER A 1 89 ? 25.588 -1.339 -15.728 1.00 91.75 89 SER A C 1
ATOM 696 O O . SER A 1 89 ? 25.148 -2.188 -14.951 1.00 91.75 89 SER A O 1
ATOM 698 N N . ASP A 1 90 ? 25.455 -0.029 -15.525 1.00 85.88 90 ASP A N 1
ATOM 699 C CA . ASP A 1 90 ? 24.767 0.536 -14.363 1.00 85.88 90 ASP A CA 1
ATOM 700 C C . ASP A 1 90 ? 23.260 0.228 -14.416 1.00 85.88 90 ASP A C 1
ATOM 702 O O . ASP A 1 90 ? 22.719 -0.335 -13.461 1.00 85.88 90 ASP A O 1
ATOM 706 N N . HIS A 1 91 ? 22.615 0.444 -15.568 1.00 91.56 91 HIS A N 1
ATOM 707 C CA . HIS A 1 91 ? 21.192 0.131 -15.783 1.00 91.56 91 HIS A CA 1
ATOM 708 C C . HIS A 1 91 ? 20.908 -1.370 -15.558 1.00 91.56 91 HIS A C 1
ATOM 710 O O . HIS A 1 91 ? 20.000 -1.760 -14.817 1.00 91.56 91 HIS A O 1
ATOM 716 N N . VAL A 1 92 ? 21.750 -2.255 -16.113 1.00 94.88 92 VAL A N 1
ATOM 717 C CA . VAL A 1 92 ? 21.668 -3.716 -15.901 1.00 94.88 92 VAL A CA 1
ATOM 718 C C . VAL A 1 92 ? 21.821 -4.087 -14.419 1.00 94.88 92 VAL A C 1
ATOM 720 O O . VAL A 1 92 ? 21.133 -4.990 -13.928 1.00 94.88 92 VAL A O 1
ATOM 723 N N . ALA A 1 93 ? 22.705 -3.410 -13.683 1.00 86.44 93 ALA A N 1
ATOM 724 C CA . ALA A 1 93 ? 22.899 -3.650 -12.256 1.00 86.44 93 ALA A CA 1
ATOM 725 C C . ALA A 1 93 ? 21.675 -3.226 -11.424 1.00 86.44 93 ALA A C 1
ATOM 727 O O . ALA A 1 93 ? 21.300 -3.941 -10.481 1.00 86.44 93 ALA A O 1
ATOM 728 N N . THR A 1 94 ? 21.014 -2.124 -11.795 1.00 86.25 94 THR A N 1
ATOM 729 C CA . THR A 1 94 ? 19.743 -1.692 -11.195 1.00 86.25 94 THR A CA 1
ATOM 730 C C . THR A 1 94 ? 18.663 -2.768 -11.379 1.00 86.25 94 THR A C 1
ATOM 732 O O . THR A 1 94 ? 18.053 -3.198 -10.392 1.00 86.25 94 THR A O 1
ATOM 735 N N . HIS A 1 95 ? 18.507 -3.320 -12.589 1.00 96.31 95 HIS A N 1
ATOM 736 C CA . HIS A 1 95 ? 17.577 -4.431 -12.862 1.00 96.31 95 HIS A CA 1
ATOM 737 C C . HIS A 1 95 ? 17.878 -5.681 -12.030 1.00 96.31 95 HIS A C 1
ATOM 739 O O . HIS A 1 95 ? 16.987 -6.272 -11.411 1.00 96.31 95 HIS A O 1
ATOM 745 N N . GLY A 1 96 ? 19.149 -6.089 -11.977 1.00 85.31 96 GLY A N 1
ATOM 746 C CA . GLY A 1 96 ? 19.568 -7.252 -11.194 1.00 85.31 96 GLY A CA 1
ATOM 747 C C . GLY A 1 96 ? 19.258 -7.091 -9.703 1.00 85.31 96 GLY A C 1
ATOM 748 O O . GLY A 1 96 ? 18.829 -8.042 -9.039 1.00 85.31 96 GLY A O 1
ATOM 749 N N . SER A 1 97 ? 19.415 -5.874 -9.183 1.00 85.88 97 SER A N 1
ATOM 750 C CA . SER A 1 97 ? 19.085 -5.540 -7.797 1.00 85.88 97 SER A CA 1
ATOM 751 C C . SER A 1 97 ? 17.585 -5.650 -7.524 1.00 85.88 97 SER A C 1
ATOM 753 O O . SER A 1 97 ? 17.207 -6.238 -6.509 1.00 85.88 97 SER A O 1
ATOM 755 N N . PHE A 1 98 ? 16.734 -5.176 -8.438 1.00 88.12 98 PHE A N 1
ATOM 756 C CA . PHE A 1 98 ? 15.280 -5.303 -8.321 1.00 88.12 98 PHE A CA 1
ATOM 757 C C . PHE A 1 98 ? 14.820 -6.762 -8.263 1.00 88.12 98 PHE A C 1
ATOM 759 O O . PHE A 1 98 ? 14.139 -7.162 -7.318 1.00 88.12 98 PHE A O 1
ATOM 766 N N . VAL A 1 99 ? 15.258 -7.594 -9.216 1.00 89.69 99 VAL A N 1
ATOM 767 C CA . VAL A 1 99 ? 14.873 -9.017 -9.264 1.00 89.69 99 VAL A CA 1
ATOM 768 C C . VAL A 1 99 ? 15.311 -9.747 -7.991 1.00 89.69 99 VAL A C 1
ATOM 770 O O . VAL A 1 99 ? 14.563 -10.559 -7.440 1.00 89.69 99 VAL A O 1
ATOM 773 N N . LYS A 1 100 ? 16.509 -9.434 -7.478 1.00 84.81 100 LYS A N 1
ATOM 774 C CA . LYS A 1 100 ? 17.010 -9.999 -6.221 1.00 84.81 100 LYS A CA 1
ATOM 775 C C . LYS A 1 100 ? 16.152 -9.584 -5.025 1.00 84.81 100 LYS A C 1
ATOM 777 O O . LYS A 1 100 ? 15.817 -10.439 -4.206 1.00 84.81 100 LYS A O 1
ATOM 782 N N . GLN A 1 101 ? 15.803 -8.301 -4.912 1.00 84.38 101 GLN A N 1
ATOM 783 C CA . GLN A 1 101 ? 14.963 -7.806 -3.818 1.00 84.38 101 GLN A CA 1
ATOM 784 C C . GLN A 1 101 ? 13.564 -8.418 -3.861 1.00 84.38 101 GLN A C 1
ATOM 786 O O . GLN A 1 101 ? 13.089 -8.912 -2.840 1.00 84.38 101 GLN A O 1
ATOM 791 N N . LEU A 1 102 ? 12.947 -8.497 -5.043 1.00 86.50 102 LEU A N 1
ATOM 792 C CA . LEU A 1 102 ? 11.652 -9.151 -5.222 1.00 86.50 102 LEU A CA 1
ATOM 793 C C . LEU A 1 102 ? 11.688 -10.617 -4.758 1.00 86.50 102 LEU A C 1
ATOM 795 O O . LEU A 1 102 ? 10.807 -11.055 -4.019 1.00 86.50 102 LEU A O 1
ATOM 799 N N . GLY A 1 103 ? 12.745 -11.358 -5.108 1.00 84.69 103 GLY A N 1
ATOM 800 C CA . GLY A 1 103 ? 12.946 -12.736 -4.649 1.00 84.69 103 GLY A CA 1
ATOM 801 C C . GLY A 1 103 ? 13.092 -12.865 -3.126 1.00 84.69 103 GLY A C 1
ATOM 802 O O . GLY A 1 103 ? 12.504 -13.766 -2.525 1.00 84.69 103 GLY A O 1
ATOM 803 N N . LEU A 1 104 ? 13.827 -11.950 -2.484 1.00 84.12 104 LEU A N 1
ATOM 804 C CA . LEU A 1 104 ? 13.963 -11.913 -1.022 1.00 84.12 104 LEU A CA 1
ATOM 805 C C . LEU A 1 104 ? 12.619 -11.634 -0.343 1.00 84.12 104 LEU A C 1
ATOM 807 O O . LEU A 1 104 ? 12.224 -12.357 0.571 1.00 84.12 104 LEU A O 1
ATOM 811 N N . MET A 1 105 ? 11.893 -10.616 -0.810 1.00 81.31 105 MET A N 1
ATOM 812 C CA . MET A 1 105 ? 10.593 -10.235 -0.255 1.00 81.31 105 MET A CA 1
ATOM 813 C C . MET A 1 105 ? 9.564 -11.354 -0.426 1.00 81.31 105 MET A C 1
ATOM 815 O O . MET A 1 105 ? 8.857 -11.672 0.531 1.00 81.31 105 MET A O 1
ATOM 819 N N . ARG A 1 106 ? 9.551 -12.027 -1.585 1.00 84.62 106 ARG A N 1
ATOM 820 C CA . ARG A 1 106 ? 8.752 -13.239 -1.824 1.00 84.62 106 ARG A CA 1
ATOM 821 C C . ARG A 1 106 ? 9.025 -14.321 -0.776 1.00 84.62 106 ARG A C 1
ATOM 823 O O . ARG A 1 106 ? 8.083 -14.881 -0.228 1.00 84.62 106 ARG A O 1
ATOM 830 N N . GLY A 1 107 ? 10.293 -14.587 -0.454 1.00 83.56 107 GLY A N 1
ATOM 831 C CA . GLY A 1 107 ? 10.663 -15.575 0.567 1.00 83.56 107 GLY A CA 1
ATOM 832 C C . GLY A 1 107 ? 10.138 -15.236 1.969 1.00 83.56 107 GLY A C 1
ATOM 833 O O . GLY A 1 107 ? 9.703 -16.123 2.701 1.00 83.56 107 GLY A O 1
ATOM 834 N N . PHE A 1 108 ? 10.114 -13.954 2.344 1.00 79.19 108 PHE A N 1
ATOM 835 C CA . PHE A 1 108 ? 9.601 -13.532 3.653 1.00 79.19 108 PHE A CA 1
ATOM 836 C C . PHE A 1 108 ? 8.069 -13.572 3.758 1.00 79.19 108 PHE A C 1
ATOM 838 O O . PHE A 1 108 ? 7.541 -13.798 4.853 1.00 79.19 108 PHE A O 1
ATOM 845 N N . LEU A 1 109 ? 7.349 -13.406 2.642 1.00 75.69 109 LEU A N 1
ATOM 846 C CA . LEU A 1 109 ? 5.880 -13.431 2.611 1.00 75.69 109 LEU A CA 1
ATOM 847 C C . LEU A 1 109 ? 5.284 -14.779 3.024 1.00 75.69 109 LEU A C 1
ATOM 849 O O . LEU A 1 109 ? 4.153 -14.800 3.497 1.00 75.69 109 LEU A O 1
ATOM 853 N N . GLN A 1 110 ? 6.040 -15.875 2.931 1.00 73.19 110 GLN A N 1
ATOM 854 C CA . GLN A 1 110 ? 5.587 -17.208 3.348 1.00 73.19 110 GLN A CA 1
ATOM 855 C C . GLN A 1 110 ? 5.251 -17.289 4.843 1.00 73.19 110 GLN A C 1
ATOM 857 O O . GLN A 1 110 ? 4.402 -18.080 5.245 1.00 73.19 110 GLN A O 1
ATOM 862 N N . ASN A 1 111 ? 5.892 -16.455 5.667 1.00 74.38 111 ASN A N 1
ATOM 863 C CA . ASN A 1 111 ? 5.738 -16.500 7.122 1.00 74.38 111 ASN A CA 1
ATOM 864 C C . ASN A 1 111 ? 4.688 -15.505 7.641 1.00 74.38 111 ASN A C 1
ATOM 866 O O . ASN A 1 111 ? 3.966 -15.822 8.582 1.00 74.38 111 ASN A O 1
ATOM 870 N N . SER A 1 112 ? 4.601 -14.314 7.033 1.00 77.50 112 SER A N 1
ATOM 871 C CA . SER A 1 112 ? 3.728 -13.218 7.492 1.00 77.50 112 SER A CA 1
ATOM 872 C C . SER A 1 112 ? 3.247 -12.329 6.331 1.00 77.50 112 SER A C 1
ATOM 874 O O . SER A 1 112 ? 3.626 -11.155 6.253 1.00 77.50 112 SER A O 1
ATOM 876 N N . PRO A 1 113 ? 2.393 -12.841 5.426 1.00 72.81 113 PRO A N 1
ATOM 877 C CA . PRO A 1 113 ? 2.020 -12.131 4.202 1.00 72.81 113 PRO A CA 1
ATOM 878 C C . PRO A 1 113 ? 1.267 -10.825 4.488 1.00 72.81 113 PRO A C 1
ATOM 880 O O . PRO A 1 113 ? 1.599 -9.786 3.926 1.00 72.81 113 PRO A O 1
ATOM 883 N N . GLN A 1 114 ? 0.331 -10.836 5.443 1.00 74.00 114 GLN A N 1
ATOM 884 C CA . GLN A 1 114 ? -0.484 -9.661 5.785 1.00 74.00 114 GLN A CA 1
ATOM 885 C C . GLN A 1 114 ? 0.327 -8.485 6.354 1.00 74.00 114 GLN A C 1
ATOM 887 O O . GLN A 1 114 ? -0.051 -7.332 6.178 1.00 74.00 114 GLN A O 1
ATOM 892 N N . ALA A 1 115 ? 1.452 -8.755 7.022 1.00 75.75 115 ALA A N 1
ATOM 893 C CA . ALA A 1 115 ? 2.284 -7.710 7.620 1.00 75.75 115 ALA A CA 1
ATOM 894 C C . ALA A 1 115 ? 3.276 -7.091 6.620 1.00 75.75 115 ALA A C 1
ATOM 896 O O . ALA A 1 115 ? 3.662 -5.933 6.766 1.00 75.75 115 ALA A O 1
ATOM 897 N N . LEU A 1 116 ? 3.715 -7.862 5.622 1.00 80.94 116 LEU A N 1
ATOM 898 C CA . LEU A 1 116 ? 4.806 -7.475 4.722 1.00 80.94 116 LEU A CA 1
ATOM 899 C C . LEU A 1 116 ? 4.315 -6.942 3.370 1.00 80.94 116 LEU A C 1
ATOM 901 O O . LEU A 1 116 ? 5.021 -6.162 2.727 1.00 80.94 116 LEU A O 1
ATOM 905 N N . LEU A 1 117 ? 3.104 -7.314 2.949 1.00 84.25 117 LEU A N 1
ATOM 906 C CA . LEU A 1 117 ? 2.562 -6.957 1.639 1.00 84.25 117 LEU A CA 1
ATOM 907 C C . LEU A 1 117 ? 2.385 -5.443 1.404 1.00 84.25 117 LEU A C 1
ATOM 909 O O . LEU A 1 117 ? 2.745 -4.988 0.317 1.00 84.25 117 LEU A O 1
ATOM 913 N N . PRO A 1 118 ? 1.958 -4.619 2.385 1.00 84.75 118 PRO A N 1
ATOM 914 C CA . PRO A 1 118 ? 1.934 -3.163 2.205 1.00 84.75 118 PRO A CA 1
ATOM 915 C C . PRO A 1 118 ? 3.325 -2.571 1.930 1.00 84.75 118 PRO A C 1
ATOM 917 O O . PRO A 1 118 ? 3.476 -1.638 1.141 1.00 84.75 118 PRO A O 1
ATOM 920 N N . GLY A 1 119 ? 4.364 -3.130 2.562 1.00 83.44 119 GLY A N 1
ATOM 921 C CA . GLY A 1 119 ? 5.753 -2.741 2.318 1.00 83.44 119 GLY A CA 1
ATOM 922 C C . GLY A 1 119 ? 6.236 -3.138 0.923 1.00 83.44 119 GLY A C 1
ATOM 923 O O . GLY A 1 119 ? 6.913 -2.346 0.272 1.00 83.44 119 GLY A O 1
ATOM 924 N N . LEU A 1 120 ? 5.842 -4.324 0.451 1.00 87.81 120 LEU A N 1
ATOM 925 C CA . LEU A 1 120 ? 6.121 -4.792 -0.907 1.00 87.81 120 LEU A CA 1
ATOM 926 C C . LEU A 1 120 ? 5.477 -3.912 -1.971 1.00 87.81 120 LEU A C 1
ATOM 928 O O . LEU A 1 120 ? 6.176 -3.461 -2.870 1.00 87.81 120 LEU A O 1
ATOM 932 N N . LEU A 1 121 ? 4.177 -3.639 -1.859 1.00 88.31 121 LEU A N 1
ATOM 933 C CA . LEU A 1 121 ? 3.475 -2.788 -2.819 1.00 88.31 121 LEU A CA 1
ATOM 934 C C . LEU A 1 121 ? 4.119 -1.405 -2.908 1.00 88.31 121 LEU A C 1
ATOM 936 O O . LEU A 1 121 ? 4.391 -0.929 -4.006 1.00 88.31 121 LEU A O 1
ATOM 940 N N . ARG A 1 122 ? 4.449 -0.796 -1.762 1.00 85.75 122 ARG A N 1
ATOM 941 C CA . ARG A 1 122 ? 5.164 0.484 -1.738 1.00 85.75 122 ARG A CA 1
ATOM 942 C C . ARG A 1 122 ? 6.513 0.400 -2.452 1.00 85.75 122 ARG A C 1
ATOM 944 O O . ARG A 1 122 ? 6.813 1.276 -3.251 1.00 85.75 122 ARG A O 1
ATOM 951 N N . TYR A 1 123 ? 7.304 -0.642 -2.191 1.00 86.75 123 TYR A N 1
ATOM 952 C CA . TYR A 1 123 ? 8.584 -0.842 -2.872 1.00 86.75 123 TYR A CA 1
ATOM 953 C C . TYR A 1 123 ? 8.418 -0.959 -4.393 1.00 86.75 123 TYR A C 1
ATOM 955 O O . TYR A 1 123 ? 9.104 -0.252 -5.123 1.00 86.75 123 TYR A O 1
ATOM 963 N N . LEU A 1 124 ? 7.490 -1.800 -4.861 1.00 91.38 124 LEU A N 1
ATOM 964 C CA . LEU A 1 124 ? 7.242 -2.024 -6.289 1.00 91.38 124 LEU A CA 1
ATOM 965 C C . LEU A 1 124 ? 6.806 -0.742 -7.006 1.00 91.38 124 LEU A C 1
ATOM 967 O O . LEU A 1 124 ? 7.343 -0.419 -8.061 1.00 91.38 124 LEU A O 1
ATOM 971 N N . ILE A 1 125 ? 5.863 -0.003 -6.414 1.00 88.00 125 ILE A N 1
ATOM 972 C CA . ILE A 1 125 ? 5.333 1.241 -6.984 1.00 88.00 125 ILE A CA 1
ATOM 973 C C . ILE A 1 125 ? 6.427 2.304 -7.063 1.00 88.00 125 ILE A C 1
ATOM 975 O O . ILE A 1 125 ? 6.609 2.918 -8.111 1.00 88.00 125 ILE A O 1
ATOM 979 N N . THR A 1 126 ? 7.155 2.520 -5.963 1.00 84.38 126 THR A N 1
ATOM 980 C CA . THR A 1 126 ? 8.216 3.530 -5.910 1.00 84.38 126 THR A CA 1
ATOM 981 C C . THR A 1 126 ? 9.341 3.186 -6.874 1.00 84.38 126 THR A C 1
ATOM 983 O O . THR A 1 126 ? 9.699 4.027 -7.689 1.00 84.38 126 THR A O 1
ATOM 986 N N . TRP A 1 127 ? 9.841 1.947 -6.840 1.00 92.56 127 TRP A N 1
ATOM 987 C CA . TRP A 1 127 ? 10.941 1.536 -7.706 1.00 92.56 127 TRP A CA 1
ATOM 988 C C . TRP A 1 127 ? 10.573 1.673 -9.184 1.00 92.56 127 TRP A C 1
ATOM 990 O O . TRP A 1 127 ? 11.321 2.298 -9.925 1.00 92.56 127 TRP A O 1
ATOM 1000 N N . LEU A 1 128 ? 9.409 1.158 -9.605 1.00 92.75 128 LEU A N 1
ATOM 1001 C CA . LEU A 1 128 ? 9.012 1.211 -11.014 1.00 92.75 128 LEU A CA 1
ATOM 1002 C C . LEU A 1 128 ? 8.801 2.656 -11.482 1.00 92.75 128 LEU A C 1
ATOM 1004 O O . LEU A 1 128 ? 9.258 3.028 -12.555 1.00 92.75 128 LEU A O 1
ATOM 1008 N N . ALA A 1 129 ? 8.143 3.492 -10.673 1.00 86.38 129 ALA A N 1
ATOM 1009 C CA . ALA A 1 129 ? 7.909 4.884 -11.044 1.00 86.38 129 ALA A CA 1
ATOM 1010 C C . ALA A 1 129 ? 9.213 5.683 -11.176 1.00 86.38 129 ALA A C 1
ATOM 1012 O O . ALA A 1 129 ? 9.340 6.473 -12.109 1.00 86.38 129 ALA A O 1
ATOM 1013 N N . GLU A 1 130 ? 10.153 5.507 -10.246 1.00 83.50 130 GLU A N 1
ATOM 1014 C CA . GLU A 1 130 ? 11.453 6.186 -10.279 1.00 83.50 130 GLU A CA 1
ATOM 1015 C C . GLU A 1 130 ? 12.317 5.675 -11.431 1.00 83.50 130 GLU A C 1
ATOM 1017 O O . GLU A 1 130 ? 12.899 6.477 -12.154 1.00 83.50 130 GLU A O 1
ATOM 1022 N N . HIS A 1 131 ? 12.350 4.361 -11.647 1.00 87.75 131 HIS A N 1
ATOM 1023 C CA . HIS A 1 131 ? 13.140 3.754 -12.709 1.00 87.75 131 HIS A CA 1
ATOM 1024 C C . HIS A 1 131 ? 12.697 4.234 -14.095 1.00 87.75 131 HIS A C 1
ATOM 1026 O O . HIS A 1 131 ? 13.520 4.784 -14.827 1.00 87.75 131 HIS A O 1
ATOM 1032 N N . ILE A 1 132 ? 11.388 4.182 -14.381 1.00 88.50 132 ILE A N 1
ATOM 1033 C CA . ILE A 1 132 ? 10.837 4.673 -15.650 1.00 88.50 132 ILE A CA 1
ATOM 1034 C C . ILE A 1 132 ? 11.212 6.136 -15.862 1.00 88.50 132 ILE A C 1
ATOM 1036 O O . ILE A 1 132 ? 11.702 6.519 -16.918 1.00 88.50 132 ILE A O 1
ATOM 1040 N N . LEU A 1 133 ? 10.991 6.974 -14.849 1.00 83.31 133 LEU A N 1
ATOM 1041 C CA . LEU A 1 133 ? 11.131 8.423 -14.979 1.00 83.31 133 LEU A CA 1
ATOM 1042 C C . LEU A 1 133 ? 12.566 8.930 -14.951 1.00 83.31 133 LEU A C 1
ATOM 1044 O O . LEU A 1 133 ? 12.770 10.121 -15.154 1.00 83.31 133 LEU A O 1
ATOM 1048 N N . VAL A 1 134 ? 13.547 8.079 -14.674 1.00 80.25 134 VAL A N 1
ATOM 1049 C CA . VAL A 1 134 ? 14.947 8.496 -14.591 1.00 80.25 134 VAL A CA 1
ATOM 1050 C C . VAL A 1 134 ? 15.794 7.696 -15.558 1.00 80.25 134 VAL A C 1
ATOM 1052 O O . VAL A 1 134 ? 16.436 8.279 -16.430 1.00 80.25 134 VAL A O 1
ATOM 1055 N N . GLU A 1 135 ? 15.786 6.376 -15.420 1.00 86.88 135 GLU A N 1
ATOM 1056 C CA . GLU A 1 135 ? 16.664 5.496 -16.181 1.00 86.88 135 GLU A CA 1
ATOM 1057 C C . GLU A 1 135 ? 16.079 5.218 -17.571 1.00 86.88 135 GLU A C 1
ATOM 1059 O O . GLU A 1 135 ? 16.750 5.494 -18.569 1.00 86.88 135 GLU A O 1
ATOM 1064 N N . ASP A 1 136 ? 14.808 4.814 -17.670 1.00 93.50 136 ASP A N 1
ATOM 1065 C CA . ASP A 1 136 ? 14.222 4.398 -18.957 1.00 93.50 136 ASP A CA 1
ATOM 1066 C C . ASP A 1 136 ? 13.960 5.583 -19.886 1.00 93.50 136 ASP A C 1
ATOM 1068 O O . ASP A 1 136 ? 14.174 5.489 -21.094 1.00 93.50 136 ASP A O 1
ATOM 1072 N N . GLN A 1 137 ? 13.579 6.743 -19.344 1.00 85.94 137 GLN A N 1
ATOM 1073 C CA . GLN A 1 137 ? 13.479 7.981 -20.126 1.00 85.94 137 GLN A CA 1
ATOM 1074 C C . GLN A 1 137 ? 14.842 8.412 -20.691 1.00 85.94 137 GLN A C 1
ATOM 1076 O O . GLN A 1 137 ? 14.934 8.826 -21.853 1.00 85.94 137 GLN A O 1
ATOM 1081 N N . ALA A 1 138 ? 15.918 8.291 -19.904 1.00 86.19 138 ALA A N 1
ATOM 1082 C CA . ALA A 1 138 ? 17.269 8.593 -20.373 1.00 86.19 138 ALA A CA 1
ATOM 1083 C C . ALA A 1 138 ? 17.737 7.585 -21.434 1.00 86.19 138 ALA A C 1
ATOM 1085 O O . ALA A 1 138 ? 18.344 7.982 -22.435 1.00 86.19 138 ALA A O 1
ATOM 1086 N N . MET A 1 139 ? 17.416 6.303 -21.251 1.00 92.94 139 MET A N 1
ATOM 1087 C CA . MET A 1 139 ? 17.693 5.240 -22.214 1.00 92.94 139 MET A CA 1
ATOM 1088 C C . MET A 1 139 ? 16.955 5.509 -23.525 1.00 92.94 139 MET A C 1
ATOM 1090 O O . MET A 1 139 ? 17.583 5.588 -24.583 1.00 92.94 139 MET A O 1
ATOM 1094 N N . ALA A 1 140 ? 15.646 5.747 -23.460 1.00 91.50 140 ALA A N 1
ATOM 1095 C CA . ALA A 1 140 ? 14.807 5.966 -24.627 1.00 91.50 140 ALA A CA 1
ATOM 1096 C C . ALA A 1 140 ? 15.237 7.198 -25.426 1.00 91.50 140 ALA A C 1
ATOM 1098 O O . ALA A 1 140 ? 15.266 7.168 -26.661 1.00 91.50 140 ALA A O 1
ATOM 1099 N N . TRP A 1 141 ? 15.629 8.272 -24.736 1.00 88.06 141 TRP A N 1
ATOM 1100 C CA . TRP A 1 141 ? 16.183 9.454 -25.385 1.00 88.06 141 TRP A CA 1
ATOM 1101 C C . TRP A 1 141 ? 17.493 9.139 -26.124 1.00 88.06 141 TRP A C 1
ATOM 1103 O O . TRP A 1 141 ? 17.641 9.540 -27.282 1.00 88.06 141 TRP A O 1
ATOM 1113 N N . GLN A 1 142 ? 18.423 8.402 -25.504 1.00 89.19 142 GLN A N 1
ATOM 1114 C CA . GLN A 1 142 ? 19.691 8.026 -26.141 1.00 89.19 142 GLN A CA 1
ATOM 1115 C C . GLN A 1 142 ? 19.465 7.108 -27.349 1.00 89.19 142 GLN A C 1
ATOM 1117 O O . GLN A 1 142 ? 20.000 7.382 -28.422 1.00 89.19 142 GLN A O 1
ATOM 1122 N N . VAL A 1 143 ? 18.630 6.073 -27.208 1.00 92.25 143 VAL A N 1
ATOM 1123 C CA . VAL A 1 143 ? 18.295 5.128 -28.288 1.00 92.25 143 VAL A CA 1
ATOM 1124 C C . VAL A 1 143 ? 17.700 5.859 -29.491 1.00 92.25 143 VAL A C 1
ATOM 1126 O O . VAL A 1 143 ? 18.159 5.673 -30.618 1.00 92.25 143 VAL A O 1
ATOM 1129 N N . ARG A 1 144 ? 16.721 6.743 -29.268 1.00 90.44 144 ARG A N 1
ATOM 1130 C CA . ARG A 1 144 ? 16.111 7.540 -30.343 1.00 90.44 144 ARG A CA 1
ATOM 1131 C C . ARG A 1 144 ? 17.095 8.515 -30.980 1.00 90.44 144 ARG A C 1
ATOM 1133 O O . ARG A 1 144 ? 17.125 8.632 -32.196 1.00 90.44 144 ARG A O 1
ATOM 1140 N N . SER A 1 145 ? 17.929 9.173 -30.177 1.00 87.88 145 SER A N 1
ATOM 1141 C CA . SER A 1 145 ? 18.940 10.107 -30.685 1.00 87.88 145 SER A CA 1
ATOM 1142 C C . SER A 1 145 ? 19.946 9.410 -31.601 1.00 87.88 145 SER A C 1
ATOM 1144 O O . SER A 1 145 ? 20.322 9.957 -32.638 1.00 87.88 145 SER A O 1
ATOM 1146 N N . VAL A 1 146 ? 20.354 8.185 -31.250 1.00 90.25 146 VAL A N 1
ATOM 1147 C CA . VAL A 1 146 ? 21.212 7.368 -32.114 1.00 90.25 146 VAL A CA 1
ATOM 1148 C C . VAL A 1 146 ? 20.479 6.943 -33.386 1.00 90.25 146 VAL A C 1
ATOM 1150 O O . VAL A 1 146 ? 21.045 7.045 -34.475 1.00 90.25 146 VAL A O 1
ATOM 1153 N N . ALA A 1 147 ? 19.210 6.536 -33.282 1.00 88.50 147 ALA A N 1
ATOM 1154 C CA . ALA A 1 147 ? 18.387 6.208 -34.448 1.00 88.50 147 ALA A CA 1
ATOM 1155 C C . ALA A 1 147 ? 18.213 7.404 -35.409 1.00 88.50 147 ALA A C 1
ATOM 1157 O O . ALA A 1 147 ? 18.215 7.218 -36.626 1.00 88.50 147 ALA A O 1
ATOM 1158 N N . ASP A 1 148 ? 18.156 8.627 -34.874 1.00 88.69 148 ASP A N 1
ATOM 1159 C CA . ASP A 1 148 ? 18.086 9.885 -35.630 1.00 88.69 148 ASP A CA 1
ATOM 1160 C C . ASP A 1 148 ? 19.453 10.336 -36.202 1.00 88.69 148 ASP A C 1
ATOM 1162 O O . ASP A 1 148 ? 19.557 11.385 -36.844 1.00 88.69 148 ASP A O 1
ATOM 1166 N N . GLY A 1 149 ? 20.514 9.541 -36.012 1.00 86.62 149 GLY A N 1
ATOM 1167 C CA . GLY A 1 149 ? 21.831 9.737 -36.625 1.00 86.62 149 GLY A CA 1
ATOM 1168 C C . GLY A 1 149 ? 22.881 10.413 -35.738 1.00 86.62 149 GLY A C 1
ATOM 1169 O O . GLY A 1 149 ? 23.965 10.735 -36.232 1.00 86.62 149 GLY A O 1
ATOM 1170 N N . MET A 1 150 ? 22.609 10.632 -34.445 1.00 85.44 150 MET A N 1
ATOM 1171 C CA . MET A 1 150 ? 23.648 11.046 -33.493 1.00 85.44 150 MET A CA 1
ATOM 1172 C C . MET A 1 150 ? 24.581 9.870 -33.172 1.00 85.44 150 MET A C 1
ATOM 1174 O O . MET A 1 150 ? 24.151 8.723 -33.109 1.00 85.44 150 MET A O 1
ATOM 1178 N N . SER A 1 151 ? 25.868 10.135 -32.927 1.00 84.81 151 SER A N 1
ATOM 1179 C CA . SER A 1 151 ? 26.745 9.089 -32.382 1.00 84.81 151 SER A CA 1
ATOM 1180 C C . SER A 1 151 ? 26.388 8.812 -30.919 1.00 84.81 151 SER A C 1
ATOM 1182 O O . SER A 1 151 ? 25.915 9.708 -30.212 1.00 84.81 151 SER A O 1
ATOM 1184 N N . ALA A 1 152 ? 26.652 7.595 -30.442 1.00 79.19 152 ALA A N 1
ATOM 1185 C CA . ALA A 1 152 ? 26.398 7.218 -29.054 1.00 79.19 152 ALA A CA 1
ATOM 1186 C C . ALA A 1 152 ? 27.169 8.105 -28.060 1.00 79.19 152 ALA A C 1
ATOM 1188 O O . ALA A 1 152 ? 26.643 8.473 -27.013 1.00 79.19 152 ALA A O 1
ATOM 1189 N N . GLU A 1 153 ? 28.384 8.536 -28.407 1.00 76.06 153 GLU A N 1
ATOM 1190 C CA . GLU A 1 153 ? 29.178 9.453 -27.586 1.00 76.06 153 GLU A CA 1
ATOM 1191 C C . GLU A 1 153 ? 28.559 10.852 -27.534 1.00 76.06 153 GLU A C 1
ATOM 1193 O O . GLU A 1 153 ? 28.566 11.482 -26.478 1.00 76.06 153 GLU A O 1
ATOM 1198 N N . ALA A 1 154 ? 28.006 11.341 -28.649 1.00 73.62 154 ALA A N 1
ATOM 1199 C CA . ALA A 1 154 ? 27.317 12.628 -28.701 1.00 73.62 154 ALA A CA 1
ATOM 1200 C C . ALA A 1 154 ? 25.986 12.587 -27.937 1.00 73.62 154 ALA A C 1
ATOM 1202 O O . ALA A 1 154 ? 25.667 13.538 -27.220 1.00 73.62 154 ALA A O 1
ATOM 1203 N N . ALA A 1 155 ? 25.243 11.481 -28.045 1.00 74.12 155 ALA A N 1
ATOM 1204 C CA . ALA A 1 155 ? 24.043 11.237 -27.255 1.00 74.12 155 ALA A CA 1
ATOM 1205 C C . ALA A 1 155 ? 24.391 11.214 -25.758 1.00 74.12 155 ALA A C 1
ATOM 1207 O O . ALA A 1 155 ? 23.866 12.023 -24.994 1.00 74.12 155 ALA A O 1
ATOM 1208 N N . LYS A 1 156 ? 25.372 10.400 -25.347 1.00 69.88 156 LYS A N 1
ATOM 1209 C CA . LYS A 1 156 ? 25.855 10.346 -23.960 1.00 69.88 156 LYS A CA 1
ATOM 1210 C C . LYS A 1 156 ? 26.293 11.718 -23.459 1.00 69.88 156 LYS A C 1
ATOM 1212 O O . LYS A 1 156 ? 25.849 12.144 -22.403 1.00 69.88 156 LYS A O 1
ATOM 1217 N N . ALA A 1 157 ? 27.142 12.424 -24.208 1.00 66.81 157 ALA A N 1
ATOM 1218 C CA . ALA A 1 157 ? 27.676 13.723 -23.805 1.00 66.81 157 ALA A CA 1
ATOM 1219 C C . ALA A 1 157 ? 26.572 14.769 -23.610 1.00 66.81 157 ALA A C 1
ATOM 1221 O O . ALA A 1 157 ? 26.675 15.599 -22.709 1.00 66.81 157 ALA A O 1
ATOM 1222 N N . TRP A 1 158 ? 25.511 14.721 -24.416 1.00 62.50 158 TRP A N 1
ATOM 1223 C CA . TRP A 1 158 ? 24.359 15.604 -24.265 1.00 62.50 158 TRP A CA 1
ATOM 1224 C C . TRP A 1 158 ? 23.506 15.212 -23.054 1.00 62.50 158 TRP A C 1
ATOM 1226 O O . TRP A 1 158 ? 23.228 16.078 -22.225 1.00 62.50 158 TRP A O 1
ATOM 1236 N N . ALA A 1 159 ? 23.215 13.916 -22.882 1.00 60.41 159 ALA A N 1
ATOM 1237 C CA . ALA A 1 159 ? 22.527 13.382 -21.704 1.00 60.41 159 ALA A CA 1
ATOM 1238 C C . ALA A 1 159 ? 23.278 13.698 -20.394 1.00 60.41 159 ALA A C 1
ATOM 1240 O O . ALA A 1 159 ? 22.665 14.084 -19.405 1.00 60.41 159 ALA A O 1
ATOM 1241 N N . SER A 1 160 ? 24.613 13.614 -20.396 1.00 58.53 160 SER A N 1
ATOM 1242 C CA . SER A 1 160 ? 25.469 13.896 -19.235 1.00 58.53 160 SER A CA 1
ATOM 1243 C C . SER A 1 160 ? 25.825 15.379 -19.051 1.00 58.53 160 SER A C 1
ATOM 1245 O O . SER A 1 160 ? 26.217 15.789 -17.962 1.00 58.53 160 SER A O 1
ATOM 1247 N N . GLY A 1 161 ? 25.769 16.183 -20.119 1.00 51.78 161 GLY A N 1
ATOM 1248 C CA . GLY A 1 161 ? 26.333 17.541 -20.172 1.00 51.78 161 GLY A CA 1
ATOM 1249 C C . GLY A 1 161 ? 25.313 18.659 -19.976 1.00 51.78 161 GLY A C 1
ATOM 1250 O O . GLY A 1 161 ? 25.674 19.764 -19.569 1.00 51.78 161 GLY A O 1
ATOM 1251 N N . ARG A 1 162 ? 24.038 18.378 -20.233 1.00 46.12 162 ARG A N 1
ATOM 1252 C CA . ARG A 1 162 ? 22.891 19.184 -19.823 1.00 46.12 162 ARG A CA 1
ATOM 1253 C C . ARG A 1 162 ? 21.744 18.207 -19.649 1.00 46.12 162 ARG A C 1
ATOM 1255 O O . ARG A 1 162 ? 21.056 17.911 -20.620 1.00 46.12 162 ARG A O 1
ATOM 1262 N N . ALA A 1 163 ? 21.548 17.750 -18.414 1.00 47.88 163 ALA A N 1
ATOM 1263 C CA . ALA A 1 163 ? 20.233 17.403 -17.891 1.00 47.88 163 ALA A CA 1
ATOM 1264 C C . ALA A 1 163 ? 19.164 18.126 -18.705 1.00 47.88 163 ALA A C 1
ATOM 1266 O O . ALA A 1 163 ? 19.236 19.355 -18.795 1.00 47.88 163 ALA A O 1
ATOM 1267 N N . ASN A 1 164 ? 18.233 17.414 -19.338 1.00 53.06 164 ASN A N 1
ATOM 1268 C CA . ASN A 1 164 ? 17.045 18.058 -19.878 1.00 53.06 164 ASN A CA 1
ATOM 1269 C C . ASN A 1 164 ? 16.447 18.846 -18.696 1.00 53.06 164 ASN A C 1
ATOM 1271 O O . ASN A 1 164 ? 15.920 18.214 -17.782 1.00 53.06 164 ASN A O 1
ATOM 1275 N N . PRO A 1 165 ? 16.579 20.189 -18.625 1.00 47.25 165 PRO A N 1
ATOM 1276 C CA . PRO A 1 165 ? 16.368 20.898 -17.364 1.00 47.25 165 PRO A CA 1
ATOM 1277 C C . PRO A 1 165 ? 14.909 20.801 -16.926 1.00 47.25 165 PRO A C 1
ATOM 1279 O O . PRO A 1 165 ? 14.606 20.933 -15.747 1.00 47.25 165 PRO A O 1
ATOM 1282 N N . GLY A 1 166 ? 14.012 20.548 -17.888 1.00 50.03 166 GLY A N 1
ATOM 1283 C CA . GLY A 1 166 ? 12.616 20.231 -17.641 1.00 50.03 166 GLY A CA 1
ATOM 1284 C C . GLY A 1 166 ? 12.415 18.844 -17.038 1.00 50.03 166 GLY A C 1
ATOM 1285 O O . GLY A 1 166 ? 11.593 18.731 -16.145 1.00 50.03 166 GLY A O 1
ATOM 1286 N N . HIS A 1 167 ? 13.163 17.826 -17.474 1.00 56.78 167 HIS A N 1
ATOM 1287 C CA . HIS A 1 167 ? 13.087 16.454 -16.961 1.00 56.78 167 HIS A CA 1
ATOM 1288 C C . HIS A 1 167 ? 13.692 16.335 -15.562 1.00 56.78 167 HIS A C 1
ATOM 1290 O O . HIS A 1 167 ? 13.003 15.892 -14.655 1.00 56.78 167 HIS A O 1
ATOM 1296 N N . ASP A 1 168 ? 14.913 16.826 -15.343 1.00 51.47 168 ASP A N 1
ATOM 1297 C CA . ASP A 1 168 ? 15.579 16.711 -14.039 1.00 51.47 168 ASP A CA 1
ATOM 1298 C C . ASP A 1 168 ? 14.898 17.567 -12.968 1.00 51.47 168 ASP A C 1
ATOM 1300 O O . ASP A 1 168 ? 14.706 17.111 -11.842 1.00 51.47 168 ASP A O 1
ATOM 1304 N N . ALA A 1 169 ? 14.432 18.773 -13.317 1.00 52.81 169 ALA A N 1
ATOM 1305 C CA . ALA A 1 169 ? 13.636 19.572 -12.390 1.00 52.81 169 ALA A CA 1
ATOM 1306 C C . ALA A 1 169 ? 12.275 18.923 -12.094 1.00 52.81 169 ALA A C 1
ATOM 1308 O O . ALA A 1 169 ? 11.793 19.047 -10.966 1.00 52.81 169 ALA A O 1
ATOM 1309 N N . LEU A 1 170 ? 11.660 18.224 -13.062 1.00 54.88 170 LEU A N 1
ATOM 1310 C CA . LEU A 1 170 ? 10.433 17.462 -12.815 1.00 54.88 170 LEU A CA 1
ATOM 1311 C C . LEU A 1 170 ? 10.702 16.259 -11.923 1.00 54.88 170 LEU A C 1
ATOM 1313 O O . LEU A 1 170 ? 9.958 16.057 -10.976 1.00 54.88 170 LEU A O 1
ATOM 1317 N N . VAL A 1 171 ? 11.745 15.484 -12.210 1.00 59.91 171 VAL A N 1
ATOM 1318 C CA . VAL A 1 171 ? 12.149 14.306 -11.440 1.00 59.91 171 VAL A CA 1
ATOM 1319 C C . VAL A 1 171 ? 12.475 14.716 -10.009 1.00 59.91 171 VAL A C 1
ATOM 1321 O O . VAL A 1 171 ? 11.964 14.120 -9.070 1.00 59.91 171 VAL A O 1
ATOM 1324 N N . GLU A 1 172 ? 13.229 15.794 -9.805 1.00 57.44 172 GLU A N 1
ATOM 1325 C CA . GLU A 1 172 ? 13.566 16.287 -8.469 1.00 57.44 172 GLU A CA 1
ATOM 1326 C C . GLU A 1 172 ? 12.360 16.914 -7.747 1.00 57.44 172 GLU A C 1
ATOM 1328 O O . GLU A 1 172 ? 12.193 16.760 -6.533 1.00 57.44 172 GLU A O 1
ATOM 1333 N N . ALA A 1 173 ? 11.472 17.613 -8.462 1.00 57.34 173 ALA A N 1
ATOM 1334 C CA . ALA A 1 173 ? 10.195 18.060 -7.903 1.00 57.34 173 ALA A CA 1
ATOM 1335 C C . ALA A 1 173 ? 9.294 16.871 -7.537 1.00 57.34 173 ALA A C 1
ATOM 1337 O O . ALA A 1 173 ? 8.628 16.898 -6.504 1.00 57.34 173 ALA A O 1
ATOM 1338 N N . MET A 1 174 ? 9.312 15.810 -8.338 1.00 58.72 174 MET A N 1
ATOM 1339 C CA . MET A 1 174 ? 8.484 14.632 -8.147 1.00 58.72 174 MET A CA 1
ATOM 1340 C C . MET A 1 174 ? 9.028 13.728 -7.039 1.00 58.72 174 MET A C 1
ATOM 1342 O O . MET A 1 174 ? 8.231 13.268 -6.233 1.00 58.72 174 MET A O 1
ATOM 1346 N N . HIS A 1 175 ? 10.344 13.541 -6.910 1.00 64.56 175 HIS A N 1
ATOM 1347 C CA . HIS A 1 175 ? 10.960 12.884 -5.753 1.00 64.56 175 HIS A CA 1
ATOM 1348 C C . HIS A 1 175 ? 10.635 13.633 -4.460 1.00 64.56 175 HIS A C 1
ATOM 1350 O O . HIS A 1 175 ? 10.263 13.008 -3.470 1.00 64.56 175 HIS A O 1
ATOM 1356 N N . ARG A 1 176 ? 10.694 14.974 -4.462 1.00 66.50 176 ARG A N 1
ATOM 1357 C CA . ARG A 1 176 ? 10.264 15.780 -3.306 1.00 66.50 176 ARG A CA 1
ATOM 1358 C C . ARG A 1 176 ? 8.782 15.589 -2.998 1.00 66.50 176 ARG A C 1
ATOM 1360 O O . ARG A 1 176 ? 8.435 15.380 -1.841 1.00 66.50 176 ARG A O 1
ATOM 1367 N N . MET A 1 177 ? 7.926 15.592 -4.017 1.00 59.97 177 MET A N 1
ATOM 1368 C CA . MET A 1 177 ? 6.488 15.390 -3.839 1.00 59.97 177 MET A CA 1
ATOM 1369 C C . MET A 1 177 ? 6.159 13.968 -3.361 1.00 59.97 177 MET A C 1
ATOM 1371 O O . MET A 1 177 ? 5.332 13.806 -2.471 1.00 59.97 177 MET A O 1
ATOM 1375 N N . TYR A 1 178 ? 6.817 12.936 -3.896 1.00 62.19 178 TYR A N 1
ATOM 1376 C CA . TYR A 1 178 ? 6.662 11.550 -3.447 1.00 62.19 178 TYR A CA 1
ATOM 1377 C C . TYR A 1 178 ? 7.187 11.352 -2.030 1.00 62.19 178 TYR A C 1
ATOM 1379 O O . TYR A 1 178 ? 6.523 10.689 -1.238 1.00 62.19 178 TYR A O 1
ATOM 1387 N N . ALA A 1 179 ? 8.325 11.953 -1.678 1.00 63.72 179 ALA A N 1
ATOM 1388 C CA . ALA A 1 179 ? 8.837 11.936 -0.314 1.00 63.72 179 ALA A CA 1
ATOM 1389 C C . ALA A 1 179 ? 7.858 12.616 0.656 1.00 63.72 179 ALA A C 1
ATOM 1391 O O . ALA A 1 179 ? 7.573 12.073 1.724 1.00 63.72 179 ALA A O 1
ATOM 1392 N N . GLU A 1 180 ? 7.280 13.754 0.264 1.00 63.25 180 GLU A N 1
ATOM 1393 C CA . GLU A 1 180 ? 6.287 14.472 1.064 1.00 63.25 180 GLU A CA 1
ATOM 1394 C C . GLU A 1 180 ? 4.976 13.681 1.198 1.00 63.25 180 GLU A C 1
ATOM 1396 O O . GLU A 1 180 ? 4.449 13.548 2.302 1.00 63.25 180 GLU A O 1
ATOM 1401 N N . LEU A 1 181 ? 4.485 13.069 0.116 1.00 65.75 181 LEU A N 1
ATOM 1402 C CA . LEU A 1 181 ? 3.312 12.190 0.132 1.00 65.75 181 LEU A CA 1
ATOM 1403 C C . LEU A 1 181 ? 3.545 10.932 0.971 1.00 65.75 181 LEU A C 1
ATOM 1405 O O . LEU A 1 181 ? 2.683 10.556 1.762 1.00 65.75 181 LEU A O 1
ATOM 1409 N N . ALA A 1 182 ? 4.710 10.295 0.854 1.00 63.84 182 ALA A N 1
ATOM 1410 C CA . ALA A 1 182 ? 5.072 9.137 1.663 1.00 63.84 182 ALA A CA 1
ATOM 1411 C C . ALA A 1 182 ? 5.137 9.505 3.151 1.00 63.84 182 ALA A C 1
ATOM 1413 O O . ALA A 1 182 ? 4.602 8.784 3.995 1.00 63.84 182 ALA A O 1
ATOM 1414 N N . GLN A 1 183 ? 5.721 10.661 3.478 1.00 65.50 183 GLN A N 1
ATOM 1415 C CA . GLN A 1 183 ? 5.749 11.181 4.841 1.00 65.50 183 GLN A CA 1
ATOM 1416 C C . GLN A 1 183 ? 4.334 11.477 5.360 1.00 65.50 183 GLN A C 1
ATOM 1418 O O . GLN A 1 183 ? 4.008 11.106 6.491 1.00 65.50 183 GLN A O 1
ATOM 1423 N N . ARG A 1 184 ? 3.471 12.074 4.526 1.00 65.06 184 ARG A N 1
ATOM 1424 C CA . ARG A 1 184 ? 2.065 12.354 4.850 1.00 65.06 184 ARG A CA 1
ATOM 1425 C C . ARG A 1 184 ? 1.268 11.073 5.076 1.00 65.06 184 ARG A C 1
ATOM 1427 O O . ARG A 1 184 ? 0.496 11.008 6.025 1.00 65.06 184 ARG A O 1
ATOM 1434 N N . ASN A 1 185 ? 1.486 10.042 4.264 1.00 70.00 185 ASN A N 1
ATOM 1435 C CA . ASN A 1 185 ? 0.837 8.742 4.422 1.00 70.00 185 ASN A CA 1
ATOM 1436 C C . ASN A 1 185 ? 1.232 8.080 5.744 1.00 70.00 185 ASN A C 1
ATOM 1438 O O . ASN A 1 185 ? 0.358 7.633 6.480 1.00 70.00 185 ASN A O 1
ATOM 1442 N N . VAL A 1 186 ? 2.517 8.108 6.112 1.00 75.38 186 VAL A N 1
ATOM 1443 C CA . VAL A 1 186 ? 2.977 7.613 7.422 1.00 75.38 186 VAL A CA 1
ATOM 1444 C C . VAL A 1 186 ? 2.351 8.411 8.574 1.00 75.38 186 VAL A C 1
ATOM 1446 O O . VAL A 1 186 ? 2.003 7.849 9.614 1.00 75.38 186 VAL A O 1
ATOM 1449 N N . GLU A 1 187 ? 2.193 9.726 8.425 1.00 80.25 187 GLU A N 1
ATOM 1450 C CA . GLU A 1 187 ? 1.527 10.565 9.425 1.00 80.25 187 GLU A CA 1
ATOM 1451 C C . GLU A 1 187 ? 0.026 10.259 9.544 1.00 80.25 187 GLU A C 1
ATOM 1453 O O . GLU A 1 187 ? -0.497 10.178 10.661 1.00 80.25 187 GLU A O 1
ATOM 1458 N N . ILE A 1 188 ? -0.653 10.022 8.421 1.00 80.62 188 ILE A N 1
ATOM 1459 C CA . ILE A 1 188 ? -2.051 9.584 8.382 1.00 80.62 188 ILE A CA 1
ATOM 1460 C C . ILE A 1 188 ? -2.190 8.216 9.049 1.00 80.62 188 ILE A C 1
ATOM 1462 O O . ILE A 1 188 ? -3.038 8.069 9.921 1.00 80.62 188 ILE A O 1
ATOM 1466 N N . GLU A 1 189 ? -1.335 7.241 8.735 1.00 73.50 189 GLU A N 1
ATOM 1467 C CA . GLU A 1 189 ? -1.348 5.916 9.371 1.00 73.50 189 GLU A CA 1
ATOM 1468 C C . GLU A 1 189 ? -1.167 6.017 10.891 1.00 73.50 189 GLU A C 1
ATOM 1470 O O . GLU A 1 189 ? -1.923 5.416 11.657 1.00 73.50 189 GLU A O 1
ATOM 1475 N N . ARG A 1 190 ? -0.219 6.842 11.353 1.00 81.44 190 ARG A N 1
ATOM 1476 C CA . ARG A 1 190 ? -0.027 7.118 12.786 1.00 81.44 190 ARG A CA 1
ATOM 1477 C C . ARG A 1 190 ? -1.253 7.772 13.413 1.00 81.44 190 ARG A C 1
ATOM 1479 O O . ARG A 1 190 ? -1.600 7.458 14.551 1.00 81.44 190 ARG A O 1
ATOM 1486 N N . THR A 1 191 ? -1.893 8.694 12.701 1.00 82.25 191 THR A N 1
ATOM 1487 C CA . THR A 1 191 ? -3.093 9.389 13.178 1.00 82.25 191 THR A CA 1
ATOM 1488 C C . THR A 1 191 ? -4.280 8.435 13.251 1.00 82.25 191 THR A C 1
ATOM 1490 O O . THR A 1 191 ? -4.954 8.395 14.277 1.00 82.25 191 THR A O 1
ATOM 1493 N N . ASN A 1 192 ? -4.471 7.595 12.237 1.00 84.81 192 ASN A N 1
ATOM 1494 C CA . ASN A 1 192 ? -5.491 6.552 12.209 1.00 84.81 192 ASN A CA 1
ATOM 1495 C C . ASN A 1 192 ? -5.288 5.547 13.347 1.00 84.81 192 ASN A C 1
ATOM 1497 O O . ASN A 1 192 ? -6.237 5.243 14.064 1.00 84.81 192 ASN A O 1
ATOM 1501 N N . ALA A 1 193 ? -4.051 5.105 13.596 1.00 83.94 193 ALA A N 1
ATOM 1502 C CA . ALA A 1 193 ? -3.742 4.233 14.728 1.00 83.94 193 ALA A CA 1
ATOM 1503 C C . ALA A 1 193 ? -4.090 4.888 16.080 1.00 83.94 193 ALA A C 1
ATOM 1505 O O . ALA A 1 193 ? -4.671 4.243 16.952 1.00 83.94 193 ALA A O 1
ATOM 1506 N N . ARG A 1 194 ? -3.798 6.187 16.253 1.00 89.50 194 ARG A N 1
ATOM 1507 C CA . ARG A 1 194 ? -4.192 6.943 17.458 1.00 89.50 194 ARG A CA 1
ATOM 1508 C C . ARG A 1 194 ? -5.709 7.091 17.590 1.00 89.50 194 ARG A C 1
ATOM 1510 O O . ARG A 1 194 ? -6.211 7.067 18.712 1.00 89.50 194 ARG A O 1
ATOM 1517 N N . LEU A 1 195 ? -6.426 7.278 16.482 1.00 89.88 195 LEU A N 1
ATOM 1518 C CA . LEU A 1 195 ? -7.886 7.379 16.479 1.00 89.88 195 LEU A CA 1
ATOM 1519 C C . LEU A 1 195 ? -8.533 6.056 16.885 1.00 89.88 195 LEU A C 1
ATOM 1521 O O . LEU A 1 195 ? -9.389 6.073 17.763 1.00 89.88 195 LEU A O 1
ATOM 1525 N N . LEU A 1 196 ? -8.068 4.933 16.334 1.00 88.81 196 LEU A N 1
ATOM 1526 C CA . LEU A 1 196 ? -8.539 3.595 16.703 1.00 88.81 196 LEU A CA 1
ATOM 1527 C C . LEU A 1 196 ? -8.301 3.294 18.188 1.00 88.81 196 LEU A C 1
ATOM 1529 O O . LEU A 1 196 ? -9.197 2.821 18.883 1.00 88.81 196 LEU A O 1
ATOM 1533 N N . GLU A 1 197 ? -7.118 3.627 18.711 1.00 88.75 197 GLU A N 1
ATOM 1534 C CA . GLU A 1 197 ? -6.826 3.475 20.141 1.00 88.75 197 GLU A CA 1
ATOM 1535 C C . GLU A 1 197 ? -7.772 4.331 20.998 1.00 88.75 197 GLU A C 1
ATOM 1537 O O . GLU A 1 197 ? -8.317 3.867 22.002 1.00 88.75 197 GLU A O 1
ATOM 1542 N N . ARG A 1 198 ? -8.023 5.580 20.587 1.00 92.19 198 ARG A N 1
ATOM 1543 C CA . ARG A 1 198 ? -8.937 6.480 21.297 1.00 92.19 198 ARG A CA 1
ATOM 1544 C C . ARG A 1 198 ? -10.389 6.006 21.232 1.00 92.19 198 ARG A C 1
ATOM 1546 O O . ARG A 1 198 ? -11.103 6.142 22.221 1.00 92.19 198 ARG A O 1
ATOM 1553 N N . GLU A 1 199 ? -10.821 5.447 20.108 1.00 91.56 199 GLU A N 1
ATOM 1554 C CA . GLU A 1 199 ? -12.143 4.840 19.950 1.00 91.56 199 GLU A CA 1
ATOM 1555 C C . GLU A 1 199 ? -12.315 3.658 20.910 1.00 91.56 199 GLU A C 1
ATOM 1557 O O . GLU A 1 199 ? -13.271 3.631 21.685 1.00 91.56 199 GLU A O 1
ATOM 1562 N N . HIS A 1 200 ? -11.330 2.758 20.978 1.00 92.81 200 HIS A N 1
ATOM 1563 C CA . HIS A 1 200 ? -11.348 1.627 21.909 1.00 92.81 200 HIS A CA 1
ATOM 1564 C C . HIS A 1 200 ? -11.366 2.067 23.381 1.00 92.81 200 HIS A C 1
ATOM 1566 O O . HIS A 1 200 ? -12.084 1.497 24.208 1.00 92.81 200 HIS A O 1
ATOM 1572 N N . GLN A 1 201 ? -10.615 3.117 23.725 1.00 93.69 201 GLN A N 1
ATOM 1573 C CA . GLN A 1 201 ? -10.646 3.717 25.064 1.00 93.69 201 GLN A CA 1
ATOM 1574 C C . GLN A 1 201 ? -12.019 4.311 25.395 1.00 93.69 201 GLN A C 1
ATOM 1576 O O . GLN A 1 201 ? -12.527 4.102 26.499 1.00 93.69 201 GLN A O 1
ATOM 1581 N N . LEU A 1 202 ? -12.644 5.014 24.445 1.00 94.75 202 LEU A N 1
ATOM 1582 C CA . LEU A 1 202 ? -13.989 5.564 24.611 1.00 94.75 202 LEU A CA 1
ATOM 1583 C C . LEU A 1 202 ? -15.037 4.461 24.763 1.00 94.75 202 LEU A C 1
ATOM 1585 O O . LEU A 1 202 ? -15.923 4.583 25.608 1.00 94.75 202 LEU A O 1
ATOM 1589 N N . GLU A 1 203 ? -14.930 3.369 24.007 1.00 93.12 203 GLU A N 1
ATOM 1590 C CA . GLU A 1 203 ? -15.815 2.218 24.171 1.00 93.12 203 GLU A CA 1
ATOM 1591 C C . GLU A 1 203 ? -15.681 1.576 25.552 1.00 93.12 203 GLU A C 1
ATOM 1593 O O . GLU A 1 203 ? -16.697 1.287 26.192 1.00 93.12 203 GLU A O 1
ATOM 1598 N N . ARG A 1 204 ? -14.449 1.381 26.042 1.00 95.00 204 ARG A N 1
ATOM 1599 C CA . ARG A 1 204 ? -14.205 0.866 27.399 1.00 95.00 204 ARG A CA 1
ATOM 1600 C C . ARG A 1 204 ? -14.814 1.780 28.458 1.00 95.00 204 ARG A C 1
ATOM 1602 O O . ARG A 1 204 ? -15.621 1.311 29.257 1.00 95.00 204 ARG A O 1
ATOM 1609 N N . ALA A 1 205 ? -14.519 3.078 28.401 1.00 92.62 205 ALA A N 1
ATOM 1610 C CA . ALA A 1 205 ? -15.069 4.057 29.336 1.00 92.62 205 ALA A CA 1
ATOM 1611 C C . ALA A 1 205 ? -16.606 4.094 29.291 1.00 92.62 205 ALA A C 1
ATOM 1613 O O . ALA A 1 205 ? -17.264 4.165 30.328 1.00 92.62 205 ALA A O 1
ATOM 1614 N N . ARG A 1 206 ? -17.208 3.985 28.098 1.00 95.94 206 ARG A N 1
ATOM 1615 C CA . ARG A 1 206 ? -18.667 3.935 27.930 1.00 95.94 206 ARG A CA 1
ATOM 1616 C C . ARG A 1 206 ? -19.274 2.682 28.562 1.00 95.94 206 ARG A C 1
ATOM 1618 O O . ARG A 1 206 ? -20.331 2.783 29.183 1.00 95.94 206 ARG A O 1
ATOM 1625 N N . ARG A 1 207 ? -18.624 1.519 28.431 1.00 95.50 207 ARG A N 1
ATOM 1626 C CA . ARG A 1 207 ? -19.059 0.273 29.089 1.00 95.50 207 ARG A CA 1
ATOM 1627 C C . ARG A 1 207 ? -18.964 0.387 30.610 1.00 95.50 207 ARG A C 1
ATOM 1629 O O . ARG A 1 207 ? -19.919 0.025 31.288 1.00 95.50 207 ARG A O 1
ATOM 1636 N N . GLU A 1 208 ? -17.875 0.941 31.136 1.00 95.12 208 GLU A N 1
ATOM 1637 C CA . GLU A 1 208 ? -17.694 1.175 32.578 1.00 95.12 208 GLU A CA 1
ATOM 1638 C C . GLU A 1 208 ? -18.723 2.161 33.148 1.00 95.12 208 GLU A C 1
ATOM 1640 O O . GLU A 1 208 ? -19.321 1.913 34.193 1.00 95.12 208 GLU A O 1
ATOM 1645 N N . LEU A 1 209 ? -19.001 3.258 32.440 1.00 95.38 209 LEU A N 1
ATOM 1646 C CA . LEU A 1 209 ? -20.056 4.201 32.816 1.00 95.38 209 LEU A CA 1
ATOM 1647 C C . LEU A 1 209 ? -21.439 3.544 32.798 1.00 95.38 209 LEU A C 1
ATOM 1649 O O . LEU A 1 209 ? -22.246 3.792 33.693 1.00 95.38 209 LEU A O 1
ATOM 1653 N N . ALA A 1 210 ? -21.722 2.693 31.809 1.00 93.25 210 ALA A N 1
ATOM 1654 C CA . ALA A 1 210 ? -22.990 1.975 31.732 1.00 93.25 210 ALA A CA 1
ATOM 1655 C C . ALA A 1 210 ? -23.173 1.008 32.913 1.00 93.25 210 ALA A C 1
ATOM 1657 O O . ALA A 1 210 ? -24.238 1.004 33.533 1.00 93.25 210 ALA A O 1
ATOM 1658 N N . THR A 1 211 ? -22.142 0.235 33.271 1.00 95.75 211 THR A N 1
ATOM 1659 C CA . THR A 1 211 ? -22.202 -0.674 34.428 1.00 95.75 211 THR A CA 1
ATOM 1660 C C . THR A 1 211 ? -22.295 0.093 35.745 1.00 95.75 211 THR A C 1
ATOM 1662 O O . THR A 1 211 ? -23.099 -0.263 36.609 1.00 95.75 211 THR A O 1
ATOM 1665 N N . PHE A 1 212 ? -21.545 1.187 35.890 1.00 93.69 212 PHE A N 1
ATOM 1666 C CA . PHE A 1 212 ? -21.611 2.047 37.068 1.00 93.69 212 PHE A CA 1
ATOM 1667 C C . PHE A 1 212 ? -22.997 2.683 37.244 1.00 93.69 212 PHE A C 1
ATOM 1669 O O . PHE A 1 212 ? -23.561 2.631 38.340 1.00 93.69 212 PHE A O 1
ATOM 1676 N N . ASN A 1 213 ? -23.582 3.221 36.168 1.00 94.06 213 ASN A N 1
ATOM 1677 C CA . ASN A 1 213 ? -24.923 3.806 36.182 1.00 94.06 213 ASN A CA 1
ATOM 1678 C C . ASN A 1 213 ? -26.003 2.765 36.492 1.00 94.06 213 ASN A C 1
ATOM 1680 O O . ASN A 1 213 ? -26.901 3.048 37.283 1.00 94.06 213 ASN A O 1
ATOM 1684 N N . ALA A 1 214 ? -25.903 1.554 35.934 1.00 93.19 214 ALA A N 1
ATOM 1685 C CA . ALA A 1 214 ? -26.810 0.460 36.275 1.00 93.19 214 ALA A CA 1
ATOM 1686 C C . ALA A 1 214 ? -26.726 0.111 37.773 1.00 93.19 214 ALA A C 1
ATOM 1688 O O . ALA A 1 214 ? -27.752 0.002 38.447 1.00 93.19 214 ALA A O 1
ATOM 1689 N N . GLY A 1 215 ? -25.509 0.032 38.322 1.00 94.62 215 GLY A N 1
ATOM 1690 C CA . GLY A 1 215 ? -25.288 -0.205 39.750 1.00 94.62 215 GLY A CA 1
ATOM 1691 C C . GLY A 1 215 ? -25.815 0.923 40.646 1.00 94.62 215 GLY A C 1
ATOM 1692 O O . GLY A 1 215 ? -26.371 0.655 41.711 1.00 94.62 215 GLY A O 1
ATOM 1693 N N . LEU A 1 216 ? -25.685 2.187 40.227 1.00 93.56 216 LEU A N 1
ATOM 1694 C CA . LEU A 1 216 ? -26.313 3.320 40.915 1.00 93.56 216 LEU A CA 1
ATOM 1695 C C . LEU A 1 216 ? -27.838 3.222 40.881 1.00 93.56 216 LEU A C 1
ATOM 1697 O O . LEU A 1 216 ? -28.463 3.378 41.926 1.00 93.56 216 LEU A O 1
ATOM 1701 N N . GLY A 1 217 ? -28.424 2.917 39.721 1.00 92.00 217 GLY A N 1
ATOM 1702 C CA . GLY A 1 217 ? -29.866 2.730 39.571 1.00 92.00 217 GLY A CA 1
ATOM 1703 C C . GLY A 1 217 ? -30.409 1.656 40.515 1.00 92.00 217 GLY A C 1
ATOM 1704 O O . GLY A 1 217 ? -31.402 1.889 41.201 1.00 92.00 217 GLY A O 1
ATOM 1705 N N . GLN A 1 218 ? -29.706 0.527 40.639 1.00 94.12 218 GLN A N 1
ATOM 1706 C CA . GLN A 1 218 ? -30.074 -0.540 41.571 1.00 94.12 218 GLN A CA 1
ATOM 1707 C C . GLN A 1 218 ? -29.996 -0.090 43.038 1.00 94.12 218 GLN A C 1
ATOM 1709 O O . GLN A 1 218 ? -30.921 -0.350 43.806 1.00 94.12 218 GLN A O 1
ATOM 1714 N N . ARG A 1 219 ? -28.934 0.629 43.434 1.00 95.06 219 ARG A N 1
ATOM 1715 C CA . ARG A 1 219 ? -28.800 1.159 44.805 1.00 95.06 219 ARG A CA 1
ATOM 1716 C C . ARG A 1 219 ? -29.867 2.196 45.139 1.00 95.06 219 ARG A C 1
ATOM 1718 O O . ARG A 1 219 ? -30.386 2.185 46.251 1.00 95.06 219 ARG A O 1
ATOM 1725 N N . VAL A 1 220 ? -30.185 3.083 44.196 1.00 95.06 220 VAL A N 1
ATOM 1726 C CA . VAL A 1 220 ? -31.263 4.066 44.358 1.00 95.06 220 VAL A CA 1
ATOM 1727 C C . VAL A 1 220 ? -32.591 3.340 44.532 1.00 95.06 220 VAL A C 1
ATOM 1729 O O . VAL A 1 220 ? -33.270 3.595 45.516 1.00 95.06 220 VAL A O 1
ATOM 1732 N N . ALA A 1 221 ? -32.918 2.380 43.661 1.00 92.25 221 ALA A N 1
ATOM 1733 C CA . ALA A 1 221 ? -34.152 1.603 43.766 1.00 92.25 221 ALA A CA 1
ATOM 1734 C C . ALA A 1 221 ? -34.266 0.868 45.113 1.00 92.25 221 ALA A C 1
ATOM 1736 O O . ALA A 1 221 ? -35.312 0.928 45.756 1.00 92.25 221 ALA A O 1
ATOM 1737 N N . GLN A 1 222 ? -33.177 0.242 45.574 1.00 94.62 222 GLN A N 1
ATOM 1738 C CA . GLN A 1 222 ? -33.132 -0.423 46.875 1.00 94.62 222 GLN A CA 1
ATOM 1739 C C . GLN A 1 222 ? -33.378 0.563 48.024 1.00 94.62 222 GLN A C 1
ATOM 1741 O O . GLN A 1 222 ? -34.241 0.324 48.863 1.00 94.62 222 GLN A O 1
ATOM 1746 N N . ARG A 1 223 ? -32.669 1.698 48.051 1.00 94.12 223 ARG A N 1
ATOM 1747 C CA . ARG A 1 223 ? -32.850 2.720 49.094 1.00 94.12 223 ARG A CA 1
ATOM 1748 C C . ARG A 1 223 ? -34.247 3.329 49.070 1.00 94.12 223 ARG A C 1
ATOM 1750 O O . ARG A 1 223 ? -34.814 3.576 50.128 1.00 94.12 223 ARG A O 1
ATOM 1757 N N . THR A 1 224 ? -34.819 3.553 47.890 1.00 94.56 224 THR A N 1
ATOM 1758 C CA . THR A 1 224 ? -36.197 4.035 47.755 1.00 94.56 224 THR A CA 1
ATOM 1759 C C . THR A 1 224 ? -37.197 3.021 48.313 1.00 94.56 224 THR A C 1
ATOM 1761 O O . THR A 1 224 ? -38.115 3.428 49.020 1.00 94.56 224 THR A O 1
ATOM 1764 N N . ALA A 1 225 ? -37.003 1.722 48.061 1.00 93.75 225 ALA A N 1
ATOM 1765 C CA . ALA A 1 225 ? -37.839 0.668 48.636 1.00 93.75 225 ALA A CA 1
ATOM 1766 C C . ALA A 1 225 ? -37.716 0.608 50.169 1.00 93.75 225 ALA A C 1
ATOM 1768 O O . ALA A 1 225 ? -38.733 0.621 50.855 1.00 93.75 225 ALA A O 1
ATOM 1769 N N . GLU A 1 226 ? -36.493 0.642 50.711 1.00 94.81 226 GLU A N 1
ATOM 1770 C CA . GLU A 1 226 ? -36.243 0.665 52.162 1.00 94.81 226 GLU A CA 1
ATOM 1771 C C . GLU A 1 226 ? -36.915 1.868 52.845 1.00 94.81 226 GLU A C 1
ATOM 1773 O O . GLU A 1 226 ? -37.549 1.723 53.890 1.00 94.81 226 GLU A O 1
ATOM 1778 N N . VAL A 1 227 ? -36.810 3.062 52.248 1.00 95.69 227 VAL A N 1
ATOM 1779 C CA . VAL A 1 227 ? -37.465 4.273 52.766 1.00 95.69 227 VAL A CA 1
ATOM 1780 C C . VAL A 1 227 ? -38.985 4.137 52.710 1.00 95.69 227 VAL A C 1
ATOM 1782 O O . VAL A 1 227 ? -39.661 4.511 53.666 1.00 95.69 227 VAL A O 1
ATOM 1785 N N . TYR A 1 228 ? -39.532 3.586 51.625 1.00 94.75 228 TYR A N 1
ATOM 1786 C CA . TYR A 1 228 ? -40.972 3.371 51.494 1.00 94.75 228 TYR A CA 1
ATOM 1787 C C . TYR A 1 228 ? -41.502 2.384 52.544 1.00 94.75 228 TYR A C 1
ATOM 1789 O O . TYR A 1 228 ? -42.518 2.652 53.186 1.00 94.75 228 TYR A O 1
ATOM 1797 N N . GLU A 1 229 ? -40.791 1.279 52.779 1.00 94.69 229 GLU A N 1
ATOM 1798 C CA . GLU A 1 229 ? -41.129 0.317 53.832 1.00 94.69 229 GLU A CA 1
ATOM 1799 C C . GLU A 1 229 ? -41.062 0.945 55.227 1.00 94.69 229 GLU A C 1
ATOM 1801 O O . GLU A 1 229 ? -41.980 0.764 56.028 1.00 94.69 229 GLU A O 1
ATOM 1806 N N . ALA A 1 230 ? -40.011 1.717 55.519 1.00 91.81 230 ALA A N 1
ATOM 1807 C CA . ALA A 1 230 ? -39.878 2.418 56.792 1.00 91.81 230 ALA A CA 1
ATOM 1808 C C . ALA A 1 230 ? -41.019 3.426 57.008 1.00 91.81 230 ALA A C 1
ATOM 1810 O O . ALA A 1 230 ? -41.586 3.491 58.097 1.00 91.81 230 ALA A O 1
ATOM 1811 N N . GLN A 1 231 ? -41.401 4.166 55.964 1.00 94.19 231 GLN A N 1
ATOM 1812 C CA . GLN A 1 231 ? -42.520 5.106 56.007 1.00 94.19 231 GLN A CA 1
ATOM 1813 C C . GLN A 1 231 ? -43.846 4.392 56.306 1.00 94.19 231 GLN A C 1
ATOM 1815 O O . GLN A 1 231 ? -44.641 4.881 57.109 1.00 94.19 231 GLN A O 1
ATOM 1820 N N . LEU A 1 232 ? -44.078 3.228 55.689 1.00 95.00 232 LEU A N 1
ATOM 1821 C CA . LEU A 1 232 ? -45.281 2.433 55.924 1.00 95.00 232 LEU A CA 1
ATOM 1822 C C . LEU A 1 232 ? -45.349 1.923 57.369 1.00 95.00 232 LEU A C 1
ATOM 1824 O O . LEU A 1 232 ? -46.404 2.030 57.993 1.00 95.00 232 LEU A O 1
ATOM 1828 N N . ARG A 1 233 ? -44.233 1.424 57.916 1.00 94.31 233 ARG A N 1
ATOM 1829 C CA . ARG A 1 233 ? -44.152 0.995 59.324 1.00 94.31 233 ARG A CA 1
ATOM 1830 C C . ARG A 1 233 ? -44.447 2.147 60.276 1.00 94.31 233 ARG A C 1
ATOM 1832 O O . ARG A 1 233 ? -45.302 2.020 61.144 1.00 94.31 233 ARG A O 1
ATOM 1839 N N . LEU A 1 234 ? -43.820 3.300 60.050 1.00 92.88 234 LEU A N 1
ATOM 1840 C CA . LEU A 1 234 ? -44.014 4.482 60.889 1.00 92.88 234 LEU A CA 1
ATOM 1841 C C . LEU A 1 234 ? -45.470 4.980 60.855 1.00 92.88 234 LEU A C 1
ATOM 1843 O O . LEU A 1 234 ? -46.007 5.429 61.867 1.00 92.88 234 LEU A O 1
ATOM 1847 N N . GLN A 1 235 ? -46.131 4.875 59.699 1.00 92.88 235 GLN A N 1
ATOM 1848 C CA . GLN A 1 235 ? -47.551 5.194 59.560 1.00 92.88 235 GLN A CA 1
ATOM 1849 C C . GLN A 1 235 ? -48.432 4.214 60.352 1.00 92.88 235 GLN A C 1
ATOM 1851 O O . GLN A 1 235 ? -49.348 4.647 61.049 1.00 92.88 235 GLN A O 1
ATOM 1856 N N . GLN A 1 236 ? -48.140 2.911 60.281 1.00 91.62 236 GLN A N 1
ATOM 1857 C CA . GLN A 1 236 ? -48.853 1.887 61.052 1.00 91.62 236 GLN A CA 1
ATOM 1858 C C . GLN A 1 236 ? -48.697 2.104 62.562 1.00 91.62 236 GLN A C 1
ATOM 1860 O O . GLN A 1 236 ? -49.691 2.068 63.288 1.00 91.62 236 GLN A O 1
ATOM 1865 N N . GLU A 1 237 ? -47.481 2.396 63.029 1.00 92.69 237 GLU A N 1
ATOM 1866 C CA . GLU A 1 237 ? -47.203 2.736 64.429 1.00 92.69 237 GLU A CA 1
ATOM 1867 C C . GLU A 1 237 ? -47.976 3.982 64.871 1.00 92.69 237 GLU A C 1
ATOM 1869 O O . GLU A 1 237 ? -48.605 3.988 65.932 1.00 92.69 237 GLU A O 1
ATOM 1874 N N . TYR A 1 238 ? -47.981 5.034 64.048 1.00 90.19 238 TYR A N 1
ATOM 1875 C CA . TYR A 1 238 ? -48.720 6.260 64.336 1.00 90.19 238 TYR A CA 1
ATOM 1876 C C . TYR A 1 238 ? -50.230 6.009 64.460 1.00 90.19 238 TYR A C 1
ATOM 1878 O O . TYR A 1 238 ? -50.873 6.493 65.398 1.00 90.19 238 TYR A O 1
ATOM 1886 N N . ASP A 1 239 ? -50.807 5.227 63.546 1.00 92.00 239 ASP A N 1
ATOM 1887 C CA . ASP A 1 239 ? -52.230 4.888 63.572 1.00 92.00 239 ASP A CA 1
ATOM 1888 C C . ASP A 1 239 ? -52.584 3.995 64.777 1.00 92.00 239 ASP A C 1
ATOM 1890 O O . ASP A 1 239 ? -53.618 4.215 65.421 1.00 92.00 239 ASP A O 1
ATOM 1894 N N . ALA A 1 240 ? -51.700 3.064 65.156 1.00 87.81 240 ALA A N 1
ATOM 1895 C CA . ALA A 1 240 ? -51.839 2.249 66.362 1.00 87.81 240 ALA A CA 1
ATOM 1896 C C . ALA A 1 240 ? -51.807 3.107 67.638 1.00 87.81 240 ALA A C 1
ATOM 1898 O O . ALA A 1 240 ? -52.721 3.022 68.464 1.00 87.81 240 ALA A O 1
ATOM 1899 N N . GLN A 1 241 ? -50.825 4.008 67.766 1.00 88.56 241 GLN A N 1
ATOM 1900 C CA . GLN A 1 241 ? -50.734 4.953 68.887 1.00 88.56 241 GLN A CA 1
ATOM 1901 C C . GLN A 1 241 ? -51.978 5.839 68.984 1.00 88.56 241 GLN A C 1
ATOM 1903 O O . GLN A 1 241 ? -52.516 6.065 70.071 1.00 88.56 241 GLN A O 1
ATOM 1908 N N . ARG A 1 242 ? -52.482 6.320 67.844 1.00 90.88 242 ARG A N 1
ATOM 1909 C CA . ARG A 1 242 ? -53.699 7.134 67.788 1.00 90.88 242 ARG A CA 1
ATOM 1910 C C . ARG A 1 242 ? -54.938 6.346 68.216 1.00 90.88 242 ARG A C 1
ATOM 1912 O O . ARG A 1 242 ? -55.826 6.920 68.851 1.00 90.88 242 ARG A O 1
ATOM 1919 N N . SER A 1 243 ? -55.024 5.065 67.863 1.00 87.19 243 SER A N 1
ATOM 1920 C CA . SER A 1 243 ? -56.102 4.178 68.308 1.00 87.19 243 SER A CA 1
ATOM 1921 C C . SER A 1 243 ? -56.056 3.958 69.821 1.00 87.19 243 SER A C 1
ATOM 1923 O O . SER A 1 243 ? -57.070 4.155 70.493 1.00 87.19 243 SER A O 1
ATOM 1925 N N . LEU A 1 244 ? -54.873 3.660 70.366 1.00 89.44 244 LEU A N 1
ATOM 1926 C CA . LEU A 1 244 ? -54.668 3.472 71.803 1.00 89.44 244 LEU A CA 1
ATOM 1927 C C . LEU A 1 244 ? -55.029 4.736 72.596 1.00 89.44 244 LEU A C 1
ATOM 1929 O O . LEU A 1 244 ? -55.754 4.669 73.585 1.00 89.44 244 LEU A O 1
ATOM 1933 N N . ALA A 1 245 ? -54.608 5.912 72.121 1.00 85.62 245 ALA A N 1
ATOM 1934 C CA . ALA A 1 245 ? -54.962 7.186 72.743 1.00 85.62 245 ALA A CA 1
ATOM 1935 C C . ALA A 1 245 ? -56.485 7.419 72.778 1.00 85.62 245 ALA A C 1
ATOM 1937 O O . ALA A 1 245 ? -57.016 7.901 73.778 1.00 85.62 245 ALA A O 1
ATOM 1938 N N . LYS A 1 246 ? -57.209 7.044 71.711 1.00 88.94 246 LYS A N 1
ATOM 1939 C CA . LYS A 1 246 ? -58.681 7.105 71.683 1.00 88.94 246 LYS A CA 1
ATOM 1940 C C . LYS A 1 246 ? -59.323 6.117 72.659 1.00 88.94 246 LYS A C 1
ATOM 1942 O O . LYS A 1 246 ? -60.354 6.452 73.236 1.00 88.94 246 LYS A O 1
ATOM 1947 N N . GLN A 1 247 ? -58.760 4.918 72.815 1.00 87.25 247 GLN A N 1
ATOM 1948 C CA . GLN A 1 247 ? -59.240 3.934 73.789 1.00 87.25 247 GLN A CA 1
ATOM 1949 C C . GLN A 1 247 ? -59.051 4.449 75.216 1.00 87.25 247 GLN A C 1
ATOM 1951 O O . GLN A 1 247 ? -60.031 4.517 75.947 1.00 87.25 247 GLN A O 1
ATOM 1956 N N . LEU A 1 248 ? -57.854 4.930 75.566 1.00 86.75 248 LEU A N 1
ATOM 1957 C CA . LEU A 1 248 ? -57.573 5.523 76.878 1.00 86.75 248 LEU A CA 1
ATOM 1958 C C . LEU A 1 248 ? -58.516 6.685 77.211 1.00 86.75 248 LEU A C 1
ATOM 1960 O O . LEU A 1 248 ? -59.005 6.776 78.333 1.00 86.75 248 LEU A O 1
ATOM 1964 N N . ASP A 1 249 ? -58.800 7.560 76.243 1.00 85.94 249 ASP A N 1
ATOM 1965 C CA . ASP A 1 249 ? -59.732 8.672 76.447 1.00 85.94 249 ASP A CA 1
ATOM 1966 C C . ASP A 1 249 ? -61.180 8.190 76.654 1.00 85.94 249 ASP A C 1
ATOM 1968 O O . ASP A 1 249 ? -61.895 8.741 77.490 1.00 85.94 249 ASP A O 1
ATOM 1972 N N . ARG A 1 250 ? -61.618 7.128 75.956 1.00 86.25 250 ARG A N 1
ATOM 1973 C CA . ARG A 1 250 ? -62.926 6.497 76.213 1.00 86.25 250 ARG A CA 1
ATOM 1974 C C . ARG A 1 250 ? -62.991 5.894 77.607 1.00 86.25 250 ARG A C 1
ATOM 1976 O O . ARG A 1 250 ? -63.903 6.246 78.348 1.00 86.25 250 ARG A O 1
ATOM 1983 N N . THR A 1 251 ? -62.017 5.059 77.970 1.00 79.44 251 THR A N 1
ATOM 1984 C CA . THR A 1 251 ? -61.947 4.433 79.295 1.00 79.44 251 THR A CA 1
ATOM 1985 C C . THR A 1 251 ? -61.961 5.508 80.373 1.00 79.44 251 THR A C 1
ATOM 1987 O O . THR A 1 251 ? -62.786 5.462 81.276 1.00 79.44 251 THR A O 1
ATOM 1990 N N . ARG A 1 252 ? -61.149 6.564 80.235 1.00 81.00 252 ARG A N 1
ATOM 1991 C CA . ARG A 1 252 ? -61.154 7.701 81.162 1.00 81.00 252 ARG A CA 1
ATOM 1992 C C . ARG A 1 252 ? -62.541 8.339 81.308 1.00 81.00 252 ARG A C 1
ATOM 1994 O O . ARG A 1 252 ? -62.970 8.579 82.432 1.00 81.00 252 ARG A O 1
ATOM 2001 N N . ARG A 1 253 ? -63.245 8.623 80.207 1.00 78.19 253 ARG A N 1
ATOM 2002 C CA . ARG A 1 253 ? -64.595 9.214 80.267 1.00 78.19 253 ARG A CA 1
ATOM 2003 C C . ARG A 1 253 ? -65.613 8.276 80.910 1.00 78.19 253 ARG A C 1
ATOM 2005 O O . ARG A 1 253 ? -66.485 8.743 81.634 1.00 78.19 253 ARG A O 1
ATOM 2012 N N . GLU A 1 254 ? -65.516 6.973 80.659 1.00 76.38 254 GLU A N 1
ATOM 2013 C CA . GLU A 1 254 ? -66.364 5.967 81.308 1.00 76.38 254 GLU A CA 1
ATOM 2014 C C . GLU A 1 254 ? -66.119 5.920 82.822 1.00 76.38 254 GLU A C 1
ATOM 2016 O O . GLU A 1 254 ? -67.080 5.851 83.590 1.00 76.38 254 GLU A O 1
ATOM 2021 N N . LEU A 1 255 ? -64.859 6.047 83.253 1.00 65.25 255 LEU A N 1
ATOM 2022 C CA . LEU A 1 255 ? -64.486 6.172 84.664 1.00 65.25 255 LEU A CA 1
ATOM 2023 C C . LEU A 1 255 ? -65.051 7.445 85.300 1.00 65.25 255 LEU A C 1
ATOM 2025 O O . LEU A 1 255 ? -65.676 7.369 86.354 1.00 65.25 255 LEU A O 1
ATOM 2029 N N . GLU A 1 256 ? -64.890 8.603 84.654 1.00 71.88 256 GLU A N 1
ATOM 2030 C CA . GLU A 1 256 ? -65.422 9.885 85.143 1.00 71.88 256 GLU A CA 1
ATOM 2031 C C . GLU A 1 256 ? -66.963 9.872 85.224 1.00 71.88 256 GLU A C 1
ATOM 2033 O O . GLU A 1 256 ? -67.538 10.349 86.202 1.00 71.88 256 GLU A O 1
ATOM 2038 N N . ALA A 1 257 ? -67.644 9.274 84.239 1.00 66.81 257 ALA A N 1
ATOM 2039 C CA . ALA A 1 257 ? -69.102 9.155 84.222 1.00 66.81 257 ALA A CA 1
ATOM 2040 C C . ALA A 1 257 ? -69.643 8.200 85.301 1.00 66.81 257 ALA A C 1
ATOM 2042 O O . ALA A 1 257 ? -70.738 8.422 85.817 1.00 66.81 257 ALA A O 1
ATOM 2043 N N . ARG A 1 258 ? -68.899 7.139 85.649 1.00 58.28 258 ARG A N 1
ATOM 2044 C CA . ARG A 1 258 ? -69.314 6.148 86.655 1.00 58.28 258 ARG A CA 1
ATOM 2045 C C . ARG A 1 258 ? -68.885 6.489 88.074 1.00 58.28 258 ARG A C 1
ATOM 2047 O O . ARG A 1 258 ? -69.610 6.120 88.981 1.00 58.28 258 ARG A O 1
ATOM 2054 N N . ALA A 1 259 ? -67.806 7.244 88.279 1.00 54.16 259 ALA A N 1
ATOM 2055 C CA . ALA A 1 259 ? -67.447 7.805 89.587 1.00 54.16 259 ALA A CA 1
ATOM 2056 C C . ALA A 1 259 ? -68.476 8.837 90.100 1.00 54.16 259 ALA A C 1
ATOM 2058 O O . ALA A 1 259 ? -68.537 9.117 91.294 1.00 54.16 259 ALA A O 1
ATOM 2059 N N . ALA A 1 260 ? -69.326 9.373 89.215 1.00 53.56 260 ALA A N 1
ATOM 2060 C CA . ALA A 1 260 ? -70.506 10.155 89.586 1.00 53.56 260 ALA A CA 1
ATOM 2061 C C . ALA A 1 260 ? -71.677 9.296 90.134 1.00 53.56 260 ALA A C 1
ATOM 2063 O O . ALA A 1 260 ? -72.692 9.850 90.557 1.00 53.56 260 ALA A O 1
ATOM 2064 N N . GLY A 1 261 ? -71.547 7.962 90.149 1.00 55.56 261 GLY A N 1
ATOM 2065 C CA . GLY A 1 261 ? -72.443 7.003 90.803 1.00 55.56 261 GLY A CA 1
ATOM 2066 C C . GLY A 1 261 ? -71.676 6.071 91.758 1.00 55.56 261 GLY A C 1
ATOM 2067 O O . GLY A 1 261 ? -70.467 5.909 91.649 1.00 55.56 261 GLY A O 1
ATOM 2068 N N . SER A 1 262 ? -72.359 5.471 92.735 1.00 49.34 262 SER A N 1
ATOM 2069 C CA . SER A 1 262 ? -71.730 4.563 93.714 1.00 49.34 262 SER A CA 1
ATOM 2070 C C . SER A 1 262 ? -71.151 3.316 93.018 1.00 49.34 262 SER A C 1
ATOM 2072 O O . SER A 1 262 ? -71.870 2.625 92.296 1.00 49.34 262 SER A O 1
ATOM 2074 N N . LEU A 1 263 ? -69.849 3.057 93.199 1.00 56.50 263 LEU A N 1
ATOM 2075 C CA . LEU A 1 263 ? -69.100 1.969 92.550 1.00 56.50 263 LEU A CA 1
ATOM 2076 C C . LEU A 1 263 ? -69.126 0.678 93.392 1.00 56.50 263 LEU A C 1
ATOM 2078 O O . LEU A 1 263 ? -69.019 0.742 94.612 1.00 56.50 263 LEU A O 1
ATOM 2082 N N . SER A 1 264 ? -69.228 -0.488 92.742 1.00 60.06 264 SER A N 1
ATOM 2083 C CA . SER A 1 264 ? -69.158 -1.820 93.374 1.00 60.06 264 SER A CA 1
ATOM 2084 C C . SER A 1 264 ? -67.758 -2.442 93.267 1.00 60.06 264 SER A C 1
ATOM 2086 O O . SER A 1 264 ? -67.125 -2.330 92.217 1.00 60.06 264 SER A O 1
ATOM 2088 N N . ASP A 1 265 ? -67.311 -3.186 94.283 1.00 60.75 265 ASP A N 1
ATOM 2089 C CA . ASP A 1 265 ? -65.974 -3.815 94.342 1.00 60.75 265 ASP A CA 1
ATOM 2090 C C . ASP A 1 265 ? -65.626 -4.715 93.141 1.00 60.75 265 ASP A C 1
ATOM 2092 O O . ASP A 1 265 ? -64.489 -4.717 92.672 1.00 60.75 265 ASP A O 1
ATOM 2096 N N . GLU A 1 266 ? -66.610 -5.418 92.574 1.00 65.25 266 GLU A N 1
ATOM 2097 C CA . GLU A 1 266 ? -66.431 -6.295 91.403 1.00 65.25 266 GLU A CA 1
ATOM 2098 C C . GLU A 1 266 ? -65.996 -5.516 90.142 1.00 65.25 266 GLU A C 1
ATOM 2100 O O . GLU A 1 266 ? -65.306 -6.036 89.266 1.00 65.25 266 GLU A O 1
ATOM 2105 N N . PHE A 1 267 ? -66.344 -4.226 90.073 1.00 63.12 267 PHE A N 1
ATOM 2106 C CA . PHE A 1 267 ? -65.952 -3.331 88.985 1.00 63.12 267 PHE A CA 1
ATOM 2107 C C . PHE A 1 267 ? -64.530 -2.785 89.176 1.00 63.12 267 PHE A C 1
ATOM 2109 O O . PHE A 1 267 ? -63.784 -2.675 88.205 1.00 63.12 267 PHE A O 1
ATOM 2116 N N . ILE A 1 268 ? -64.130 -2.506 90.422 1.00 65.81 268 ILE A N 1
ATOM 2117 C CA . ILE A 1 268 ? -62.768 -2.064 90.760 1.00 65.81 268 ILE A CA 1
ATOM 2118 C C . ILE A 1 268 ? -61.748 -3.151 90.389 1.00 65.81 268 ILE A C 1
ATOM 2120 O O . ILE A 1 268 ? -60.699 -2.844 89.819 1.00 65.81 268 ILE A O 1
ATOM 2124 N N . ASP A 1 269 ? -62.076 -4.420 90.640 1.00 70.38 269 ASP A N 1
ATOM 2125 C CA . ASP A 1 269 ? -61.219 -5.545 90.250 1.00 70.38 269 ASP A CA 1
ATOM 2126 C C . ASP A 1 269 ? -61.190 -5.783 88.734 1.00 70.38 269 ASP A C 1
ATOM 2128 O O . ASP A 1 269 ? -60.127 -6.077 88.182 1.00 70.38 269 ASP A O 1
ATOM 2132 N N . GLY A 1 270 ? -62.312 -5.585 88.031 1.00 75.06 270 GLY A N 1
ATOM 2133 C CA . GLY A 1 270 ? -62.339 -5.615 86.565 1.00 75.06 270 GLY A CA 1
ATOM 2134 C C . GLY A 1 270 ? -61.424 -4.557 85.937 1.00 75.06 270 GLY A C 1
ATOM 2135 O O . GLY A 1 270 ? -60.679 -4.854 85.005 1.00 75.06 270 GLY A O 1
ATOM 2136 N N . MET A 1 271 ? -61.410 -3.345 86.497 1.00 66.19 271 MET A N 1
ATOM 2137 C CA . MET A 1 271 ? -60.557 -2.250 86.030 1.00 66.19 271 MET A CA 1
ATOM 2138 C C . MET A 1 271 ? -59.068 -2.470 86.296 1.00 66.19 271 MET A C 1
ATOM 2140 O O . MET A 1 271 ? -58.238 -2.123 85.456 1.00 66.19 271 MET A O 1
ATOM 2144 N N . ALA A 1 272 ? -58.715 -3.017 87.463 1.00 72.12 272 ALA A N 1
ATOM 2145 C CA . ALA A 1 272 ? -57.326 -3.350 87.772 1.00 72.12 272 ALA A CA 1
ATOM 2146 C C . ALA A 1 272 ? -56.778 -4.352 86.747 1.00 72.12 272 ALA A C 1
ATOM 2148 O O . ALA A 1 272 ? -55.681 -4.170 86.224 1.00 72.12 272 ALA A O 1
ATOM 2149 N N . LYS A 1 273 ? -57.600 -5.341 86.381 1.00 77.06 273 LYS A N 1
ATOM 2150 C CA . LYS A 1 273 ? -57.255 -6.333 85.367 1.00 77.06 273 LYS A CA 1
ATOM 2151 C C . LYS A 1 273 ? -57.082 -5.722 83.972 1.00 77.06 273 LYS A C 1
ATOM 2153 O O . LYS A 1 273 ? -56.124 -6.052 83.283 1.00 77.06 273 LYS A O 1
ATOM 2158 N N . GLU A 1 274 ? -57.960 -4.807 83.569 1.00 76.94 274 GLU A N 1
ATOM 2159 C CA . GLU A 1 274 ? -57.878 -4.149 82.256 1.00 76.94 274 GLU A CA 1
ATOM 2160 C C . GLU A 1 274 ? -56.643 -3.231 82.145 1.00 76.94 274 GLU A C 1
ATOM 2162 O O . GLU A 1 274 ? -55.984 -3.186 81.107 1.00 76.94 274 GLU A O 1
ATOM 2167 N N . LEU A 1 275 ? -56.266 -2.544 83.231 1.00 76.38 275 LEU A N 1
ATOM 2168 C CA . LEU A 1 275 ? -55.020 -1.770 83.286 1.00 76.38 275 LEU A CA 1
ATOM 2169 C C . LEU A 1 275 ? -53.772 -2.651 83.239 1.00 76.38 275 LEU A C 1
ATOM 2171 O O . LEU A 1 275 ? -52.803 -2.269 82.583 1.00 76.38 275 LEU A O 1
ATOM 2175 N N . ASP A 1 276 ? -53.791 -3.811 83.895 1.00 76.44 276 ASP A N 1
ATOM 2176 C CA . ASP A 1 276 ? -52.688 -4.773 83.838 1.00 76.44 276 ASP A CA 1
ATOM 2177 C C . ASP A 1 276 ? -52.528 -5.354 82.419 1.00 76.44 276 ASP A C 1
ATOM 2179 O O . ASP A 1 276 ? -51.407 -5.517 81.934 1.00 76.44 276 ASP A O 1
ATOM 2183 N N . GLU A 1 277 ? -53.634 -5.596 81.708 1.00 78.06 277 GLU A N 1
ATOM 2184 C CA . GLU A 1 277 ? -53.623 -6.023 80.301 1.00 78.06 277 GLU A CA 1
ATOM 2185 C C . GLU A 1 277 ? -53.060 -4.927 79.371 1.00 78.06 277 GLU A C 1
ATOM 2187 O O . GLU A 1 277 ? -52.239 -5.216 78.493 1.00 78.06 277 GLU A O 1
ATOM 2192 N N . ILE A 1 278 ? -53.421 -3.658 79.598 1.00 73.00 278 ILE A N 1
ATOM 2193 C CA . ILE A 1 278 ? -52.869 -2.509 78.857 1.00 73.00 278 ILE A CA 1
ATOM 2194 C C . ILE A 1 278 ? -51.375 -2.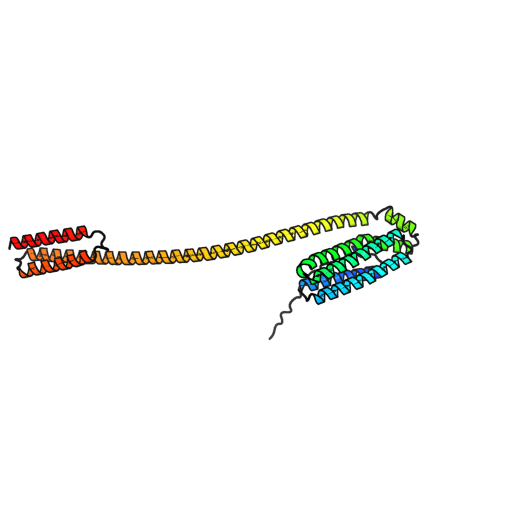319 79.165 1.00 73.00 278 ILE A C 1
ATOM 2196 O O . ILE A 1 278 ? -50.587 -2.057 78.254 1.00 73.00 278 ILE A O 1
ATOM 2200 N N . GLU A 1 279 ? -50.950 -2.478 80.420 1.00 76.06 279 GLU A N 1
ATOM 2201 C CA . GLU A 1 279 ? -49.539 -2.379 80.808 1.00 76.06 279 GLU A CA 1
ATOM 2202 C C . GLU A 1 279 ? -48.698 -3.486 80.164 1.00 76.06 279 GLU A C 1
ATOM 2204 O O . GLU A 1 279 ? -47.616 -3.202 79.651 1.00 76.06 279 GLU A O 1
ATOM 2209 N N . GLN A 1 280 ? -49.204 -4.722 80.098 1.00 75.56 280 GLN A N 1
ATOM 2210 C CA . GLN A 1 280 ? -48.526 -5.818 79.398 1.00 75.56 280 GLN A CA 1
ATOM 2211 C C . GLN A 1 280 ? -48.389 -5.558 77.893 1.00 75.56 280 GLN A C 1
ATOM 2213 O O . GLN A 1 280 ? -47.339 -5.851 77.317 1.00 75.56 280 GLN A O 1
ATOM 2218 N N . GLN A 1 281 ? -49.399 -4.964 77.253 1.00 72.69 281 GLN A N 1
ATOM 2219 C CA . GLN A 1 281 ? -49.317 -4.578 75.839 1.00 72.69 281 GLN A CA 1
ATOM 2220 C C . GLN A 1 281 ? -48.303 -3.450 75.598 1.00 72.69 281 GLN A C 1
ATOM 2222 O O . GLN A 1 281 ? -47.538 -3.504 74.630 1.00 72.69 281 GLN A O 1
ATOM 2227 N N . VAL A 1 282 ? -48.245 -2.456 76.489 1.00 67.81 282 VAL A N 1
ATOM 2228 C CA . VAL A 1 282 ? -47.256 -1.366 76.426 1.00 67.81 282 VAL A CA 1
ATOM 2229 C C . VAL A 1 282 ? -45.842 -1.896 76.683 1.00 67.81 282 VAL A C 1
ATOM 2231 O O . VAL A 1 282 ? -44.925 -1.557 75.937 1.00 67.81 282 VAL A O 1
ATOM 2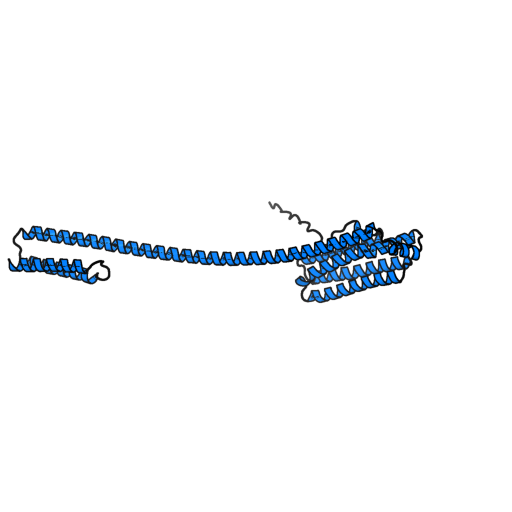234 N N . ALA A 1 283 ? -45.665 -2.773 77.675 1.00 65.88 283 ALA A N 1
ATOM 2235 C CA . ALA A 1 283 ? -44.391 -3.411 78.003 1.00 65.88 283 ALA A CA 1
ATOM 2236 C C . ALA A 1 283 ? -43.880 -4.316 76.865 1.00 65.88 283 ALA A C 1
ATOM 2238 O O . ALA A 1 283 ? -42.690 -4.291 76.550 1.00 65.88 283 ALA A O 1
ATOM 2239 N N . GLY A 1 284 ? -44.774 -5.056 76.199 1.00 61.28 284 GLY A N 1
ATOM 2240 C CA . GLY A 1 284 ? -44.457 -5.894 75.037 1.00 61.28 284 GLY A CA 1
ATOM 2241 C C . GLY A 1 284 ? -44.096 -5.114 73.766 1.00 61.28 284 GLY A C 1
ATOM 2242 O O . GLY A 1 284 ? -43.446 -5.667 72.886 1.00 61.28 284 GLY A O 1
ATOM 2243 N N . SER A 1 285 ? -44.455 -3.827 73.696 1.00 56.69 285 SER A N 1
ATOM 2244 C CA . SER A 1 285 ? -44.210 -2.940 72.543 1.00 56.69 285 SER A CA 1
ATOM 2245 C C . SER A 1 285 ? -43.072 -1.929 72.788 1.00 56.69 285 SER A C 1
ATOM 2247 O O . SER A 1 285 ? -42.873 -0.991 72.015 1.00 56.69 285 SER A O 1
ATOM 2249 N N . THR A 1 286 ? -42.308 -2.093 73.876 1.00 57.62 286 THR A N 1
ATOM 2250 C CA . THR A 1 286 ? -41.281 -1.143 74.361 1.00 57.62 286 THR A CA 1
ATOM 2251 C C . THR A 1 286 ? -40.140 -0.869 73.381 1.00 57.62 286 THR A C 1
ATOM 2253 O O . THR A 1 286 ? -39.566 0.215 73.423 1.00 57.62 286 THR A O 1
ATOM 2256 N N . SER A 1 287 ? -39.829 -1.804 72.479 1.00 52.53 287 SER A N 1
ATOM 2257 C CA . SER A 1 287 ? -38.794 -1.624 71.448 1.00 52.53 287 SER A CA 1
ATOM 2258 C C . SER A 1 287 ? -39.230 -0.723 70.280 1.00 52.53 287 SER A C 1
ATOM 2260 O O . SER A 1 287 ? -38.377 -0.297 69.503 1.00 52.53 287 SER A O 1
ATOM 2262 N N . GLU A 1 288 ? -40.530 -0.457 70.133 1.00 51.91 288 GLU A N 1
ATOM 2263 C CA . GLU A 1 288 ? -41.129 0.210 68.963 1.00 51.91 288 GLU A CA 1
ATOM 2264 C C . GLU A 1 288 ? -41.834 1.531 69.337 1.00 51.91 288 GLU A C 1
ATOM 2266 O O . GLU A 1 288 ? -42.210 2.323 68.477 1.00 51.91 288 GLU A O 1
ATOM 2271 N N . MET A 1 289 ? -41.991 1.827 70.634 1.00 54.19 289 MET A N 1
ATOM 2272 C CA . MET A 1 289 ? -42.686 3.025 71.110 1.00 54.19 289 MET A CA 1
ATOM 2273 C C . MET A 1 289 ? -41.718 4.180 71.408 1.00 54.19 289 MET A C 1
ATOM 2275 O O . MET A 1 289 ? -40.713 4.016 72.089 1.00 54.19 289 MET A O 1
ATOM 2279 N N . ARG A 1 290 ? -42.048 5.390 70.936 1.00 52.75 290 ARG A N 1
ATOM 2280 C CA . ARG A 1 290 ? -41.171 6.577 71.011 1.00 52.75 290 ARG A CA 1
ATOM 2281 C C . ARG A 1 290 ? -40.924 7.111 72.435 1.00 52.75 290 ARG A C 1
ATOM 2283 O O . ARG A 1 290 ? -39.940 7.815 72.633 1.00 52.75 290 ARG A O 1
ATOM 2290 N N . ASP A 1 291 ? -41.815 6.823 73.388 1.00 60.44 291 ASP A N 1
ATOM 2291 C CA . ASP A 1 291 ? -41.712 7.261 74.795 1.00 60.44 291 ASP A CA 1
ATOM 2292 C C . ASP A 1 291 ? -42.571 6.368 75.733 1.00 60.44 291 ASP A C 1
ATOM 2294 O O . ASP A 1 291 ? -43.674 6.751 76.147 1.00 60.44 291 ASP A O 1
ATOM 2298 N N . PRO A 1 292 ? -42.131 5.126 76.015 1.00 65.88 292 PRO A N 1
ATOM 2299 C CA . PRO A 1 292 ? -42.884 4.173 76.832 1.00 65.88 292 PRO A CA 1
ATOM 2300 C C . PRO A 1 292 ? -42.955 4.571 78.309 1.00 65.88 292 PRO A C 1
ATOM 2302 O O . PRO A 1 292 ? -43.949 4.280 78.977 1.00 65.88 292 PRO A O 1
ATOM 2305 N N . GLU A 1 293 ? -41.959 5.304 78.806 1.00 67.94 293 GLU A N 1
ATOM 2306 C CA . GLU A 1 293 ? -41.890 5.745 80.201 1.00 67.94 293 GLU A CA 1
ATOM 2307 C C . GLU A 1 293 ? -43.061 6.663 80.566 1.00 67.94 293 GLU A C 1
ATOM 2309 O O . GLU A 1 293 ? -43.648 6.547 81.644 1.00 67.94 293 GLU A O 1
ATOM 2314 N N . ARG A 1 294 ? -43.480 7.538 79.647 1.00 70.50 294 ARG A N 1
ATOM 2315 C CA . ARG A 1 294 ? -44.596 8.461 79.886 1.00 70.50 294 ARG A CA 1
ATOM 2316 C C . ARG A 1 294 ? -45.962 7.767 79.916 1.00 70.50 294 ARG A C 1
ATOM 2318 O O . ARG A 1 294 ? -46.853 8.191 80.665 1.00 70.50 294 ARG A O 1
ATOM 2325 N N . ALA A 1 295 ? -46.133 6.713 79.118 1.00 65.94 295 ALA A N 1
ATOM 2326 C CA . ALA A 1 295 ? -47.331 5.877 79.127 1.00 65.94 295 ALA A CA 1
ATOM 2327 C C . ALA A 1 295 ? -47.421 5.077 80.435 1.00 65.94 295 ALA A C 1
ATOM 2329 O O . ALA A 1 295 ? -48.436 5.163 81.127 1.00 65.94 295 ALA A O 1
ATOM 2330 N N . LEU A 1 296 ? -46.326 4.423 80.836 1.00 73.25 296 LEU A N 1
ATOM 2331 C CA . LEU A 1 296 ? -46.221 3.693 82.104 1.00 73.25 296 LEU A CA 1
ATOM 2332 C C . LEU A 1 296 ? -46.448 4.609 83.316 1.00 73.25 296 LEU A C 1
ATOM 2334 O O . LEU A 1 296 ? -47.220 4.277 84.211 1.00 73.25 296 LEU A O 1
ATOM 2338 N N . ALA A 1 297 ? -45.888 5.822 83.309 1.00 75.50 297 ALA A N 1
ATOM 2339 C CA . ALA A 1 297 ? -46.134 6.807 84.363 1.00 75.50 297 ALA A CA 1
ATOM 2340 C C . ALA A 1 297 ? -47.611 7.244 84.445 1.00 75.50 297 ALA A C 1
ATOM 2342 O O . ALA A 1 297 ? -48.095 7.611 85.515 1.00 75.50 297 ALA A O 1
ATOM 2343 N N . SER A 1 298 ? -48.338 7.240 83.323 1.00 73.75 298 SER A N 1
ATOM 2344 C CA . SER A 1 298 ? -49.771 7.565 83.294 1.00 73.75 298 SER A CA 1
ATOM 2345 C C . SER A 1 298 ? -50.631 6.405 83.797 1.00 73.75 298 SER A C 1
ATOM 2347 O O . SER A 1 298 ? -51.574 6.651 84.545 1.00 73.75 298 SER A O 1
ATOM 2349 N N . ILE A 1 299 ? -50.264 5.166 83.453 1.00 76.38 299 ILE A N 1
ATOM 2350 C CA . ILE A 1 299 ? -50.869 3.943 84.002 1.00 76.38 299 ILE A CA 1
ATOM 2351 C C . ILE A 1 299 ? -50.673 3.899 85.523 1.00 76.38 299 ILE A C 1
ATOM 2353 O O . ILE A 1 299 ? -51.641 3.693 86.250 1.00 76.38 299 ILE A O 1
ATOM 2357 N N . GLY A 1 300 ? -49.468 4.207 86.017 1.00 75.81 300 GLY A N 1
ATOM 2358 C CA . GLY A 1 300 ? -49.181 4.300 87.453 1.00 75.81 300 GLY A CA 1
ATOM 2359 C C . GLY A 1 300 ? -50.095 5.290 88.182 1.00 75.81 300 GLY A C 1
ATOM 2360 O O . GLY A 1 300 ? -50.730 4.929 89.166 1.00 75.81 300 GLY A O 1
ATOM 2361 N N . ARG A 1 301 ? -50.280 6.503 87.639 1.00 77.31 301 ARG A N 1
ATOM 2362 C CA . ARG A 1 301 ? -51.207 7.492 88.226 1.00 77.31 301 ARG A CA 1
ATOM 2363 C C . ARG A 1 301 ? -52.665 7.021 88.246 1.00 77.31 301 ARG A C 1
ATOM 2365 O O . ARG A 1 301 ? -53.394 7.356 89.174 1.00 77.31 301 ARG A O 1
ATOM 2372 N N . LEU A 1 302 ? -53.104 6.277 87.229 1.00 72.00 302 LEU A N 1
ATOM 2373 C CA . LEU A 1 302 ? -54.453 5.699 87.193 1.00 72.00 302 LEU A CA 1
ATOM 2374 C C . LEU A 1 302 ? -54.609 4.576 88.225 1.00 72.00 302 LEU A C 1
ATOM 2376 O O . LEU A 1 302 ? -55.630 4.520 88.905 1.00 72.00 302 LEU A O 1
ATOM 2380 N N . ARG A 1 303 ? -53.584 3.735 88.397 1.00 77.38 303 ARG A N 1
ATOM 2381 C CA . ARG A 1 303 ? -53.538 2.697 89.435 1.00 77.38 303 ARG A CA 1
ATOM 2382 C C . ARG A 1 303 ? -53.609 3.307 90.838 1.00 77.38 303 ARG A C 1
ATOM 2384 O O . ARG A 1 303 ? -54.402 2.844 91.656 1.00 77.38 303 ARG A O 1
ATOM 2391 N N . ASP A 1 304 ? -52.880 4.393 91.082 1.00 75.69 304 ASP A N 1
ATOM 2392 C CA . ASP A 1 304 ? -52.937 5.134 92.349 1.00 75.69 304 ASP A CA 1
ATOM 2393 C C . ASP A 1 304 ? -54.326 5.745 92.594 1.00 75.69 304 ASP A C 1
ATOM 2395 O O . ASP A 1 304 ? -54.846 5.707 93.713 1.00 75.69 304 ASP A O 1
ATOM 2399 N N . ALA A 1 305 ? -54.972 6.265 91.545 1.00 69.38 305 ALA A N 1
ATOM 2400 C CA . ALA A 1 305 ? -56.331 6.793 91.634 1.00 69.38 305 ALA A CA 1
ATOM 2401 C C . ALA A 1 305 ? -57.353 5.692 91.967 1.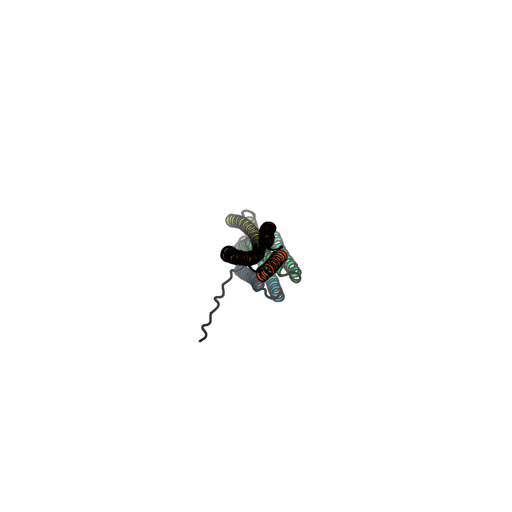00 69.38 305 ALA A C 1
ATOM 2403 O O . ALA A 1 305 ? -58.221 5.905 92.810 1.00 69.38 305 ALA A O 1
ATOM 2404 N N . ILE A 1 306 ? -57.220 4.500 91.375 1.00 68.06 306 ILE A N 1
ATOM 2405 C CA . ILE A 1 306 ? -58.067 3.337 91.689 1.00 68.06 306 ILE A CA 1
ATOM 2406 C C . ILE A 1 306 ? -57.858 2.882 93.133 1.00 68.06 306 ILE A C 1
ATOM 2408 O O . ILE A 1 306 ? -58.834 2.663 93.847 1.00 68.06 306 ILE A O 1
ATOM 2412 N N . ALA A 1 307 ? -56.605 2.792 93.588 1.00 68.94 307 ALA A N 1
ATOM 2413 C CA . ALA A 1 307 ? -56.282 2.454 94.972 1.00 68.94 307 ALA A CA 1
ATOM 2414 C C . ALA A 1 307 ? -56.862 3.476 95.966 1.00 68.94 307 ALA A C 1
ATOM 2416 O O . ALA A 1 307 ? -57.325 3.101 97.040 1.00 68.94 307 ALA A O 1
ATOM 2417 N N . THR A 1 308 ? -56.887 4.755 95.583 1.00 70.62 308 THR A N 1
ATOM 2418 C CA . THR A 1 308 ? -57.508 5.825 96.373 1.00 70.62 308 THR A CA 1
ATOM 2419 C C . THR A 1 308 ? -59.030 5.678 96.410 1.00 70.62 308 THR A C 1
ATOM 2421 O O . THR A 1 308 ? -59.622 5.740 97.475 1.00 70.62 308 THR A O 1
ATOM 2424 N N . VAL A 1 309 ? -59.694 5.412 95.283 1.00 63.69 309 VAL A N 1
ATOM 2425 C CA . VAL A 1 309 ? -61.152 5.181 95.262 1.00 63.69 309 VAL A CA 1
ATOM 2426 C C . VAL A 1 309 ? -61.538 3.966 96.118 1.00 63.69 309 VAL A C 1
ATOM 2428 O O . VAL A 1 309 ? -62.529 4.021 96.839 1.00 63.69 309 VAL A O 1
ATOM 2431 N N . ARG A 1 310 ? -60.710 2.914 96.120 1.00 64.06 310 ARG A N 1
ATOM 2432 C CA . ARG A 1 310 ? -60.890 1.700 96.933 1.00 64.06 310 ARG A CA 1
ATOM 2433 C C . ARG A 1 310 ? -60.719 1.926 98.442 1.00 64.06 310 ARG A C 1
ATOM 2435 O O . ARG A 1 310 ? -61.151 1.088 99.219 1.00 64.06 310 ARG A O 1
ATOM 2442 N N . SER A 1 311 ? -60.074 3.018 98.865 1.00 60.94 311 SER A N 1
ATOM 2443 C CA . SER A 1 311 ? -59.914 3.365 100.286 1.00 60.94 311 SER A CA 1
ATOM 2444 C C . SER A 1 311 ? -60.993 4.317 100.817 1.00 60.94 311 SER A C 1
ATOM 2446 O O . SER A 1 311 ? -61.058 4.533 102.027 1.00 60.94 311 SER A O 1
ATOM 2448 N N . PHE A 1 312 ? -61.836 4.871 99.934 1.00 53.50 312 PHE A N 1
ATOM 2449 C CA . PHE A 1 312 ? -62.939 5.781 100.272 1.00 53.50 312 PHE A CA 1
ATOM 2450 C C . PHE A 1 312 ? -64.348 5.166 100.122 1.00 53.50 312 PHE A C 1
ATOM 2452 O O . PHE A 1 312 ? -65.308 5.807 100.557 1.00 53.50 312 PHE A O 1
ATOM 2459 N N . GLY A 1 313 ? -64.482 3.984 99.505 1.00 49.44 313 GLY A N 1
ATOM 2460 C CA . GLY A 1 313 ? -65.722 3.188 99.436 1.00 49.44 313 GLY A CA 1
ATOM 2461 C C . GLY A 1 313 ? -65.810 2.164 100.558 1.00 49.44 313 GLY A C 1
ATOM 2462 O O . GLY A 1 313 ? -66.947 1.919 101.018 1.00 49.44 313 GLY A O 1
#

Radius of gyration: 51.96 Å; chains: 1; bounding box: 102×40×137 Å

InterPro domains:
  IPR012312 Hemerythrin-like [PF01814] (24-139)
  IPR012827 Hemerythrin, metal-binding domain [TIGR02481] (18-140)
  IPR012827 Hemerythrin, metal-binding domain [cd12107] (27-140)
  IPR035938 Hemerythrin-like superfamily [G3DSA:1.20.120.50] (12-146)
  IPR035938 Hemerythrin-like superfamily [SSF47188] (13-140)
  IPR050669 Hemerythrin [PTHR37164] (14-143)

Sequence (313 aa):
MNTALAAEQECVPDVFVWSAKYETGIEIVDTQHHGLVDLINRIGTVHREAAPVSVLEQVLDELAAYARDHFATEHRLMHEAGLDQAYVSDHVATHGSFVKQLGLMRGFLQNSPQALLPGLLRYLITWLAEHIL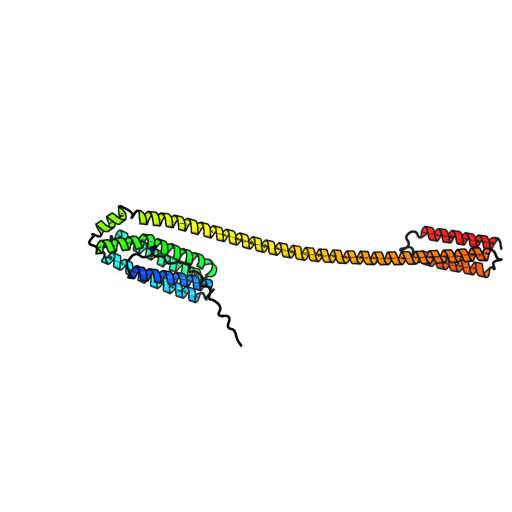VEDQAMAWQVRSVADGMSAEAAKAWASGRANPGHDALVEAMHRMYAELAQRNVEIERTNARLLEREHQLERARRELATFNAGLGQRVAQRTAEVYEAQLRLQQEYDAQRSLAKQLDRTRRELEARAAGSLSDEFIDGMAKELDEIEQQVAGSTSEMRDPERALASIGRLRDAIATVRSFG

Foldseek 3Di:
DDDDPPPPPPPDDFLADDDPLLDLVPVVLVVLLVVLSVLLSVLVVCLVVVHDVVVNLVSLVVNLVSLVVSLVVLLVLCVVLVADPVLSVVLVVLSVVVSVVSVVLSVVCVVPVNVSSVVVSVCSNVSSVLCSLPSVSLSSQLSVCSVVPDRNVRSVCCVVVDPPCVSVVVSVVVVVVVVVVVVVVVVVVVVVVVVVVVVVVVVVVVVVVVVVVVVVVVVVVVVVVVVVVVVVVVVVVVVVVVVVVVVVVVVVVVVVVPVVDDDDPVVLVVVVVVLVVVLVVLVVCVVPDPCSPVVVVVSVVVVVVSVVVVVVD